Protein AF-A0A094F6Z8-F1 (afdb_monomer)

Secondary structure (DSSP, 8-state):
-HHHHHHHHHHHHHT-HHHHHHTT-SS--TT-TTHHHHHHTTS-TTTHHHHHHIIIII-TT------HHHHHHHHHHHHHHHHHHHHHHHHHHHHHTTPPP-HHHHHHHHHHHHHHHHHHHHTT-S-GGGHHHHHHHHHHHHHHHHHHHHHHTTS--S------S-TTTTT-HHHHHHHHHHHHHHHHHHT--S-GGG-GGGGHHHHHHHHHHHHHHTT-HHHHHHHHHHHHHTTTTS--GGGS-HHHHHHHHHHHHHHHHHTT-HHHHHTTHHHHHTT-

Foldseek 3Di:
DVVLLVLCQVCQVVLAQQSPLVSLALQADPVGRCSLVCLLVVDDLVCLLVVLLCSQDPPPVGPDHADPLLSNLVSQLVSLSSQLSVLSVVQVVCVVVVHQRQLVSNLVSLVSSLVSVLVCLVVVSDWLSNLSNNLSSLVVNLVSLLVNLVSVVVPPPDDDPDDPPDPCCSSRVSLVVSLVSLVSLLCSQLVWDDDQVGGSLLNNLSSLLSNLVSCVVSVNLVVNVVSVVSCVVSVVPHDDLVPHPLVSSLSSLQSQLVSCVVVVVNVSSCVSVVSNVVRD

Nearest PDB structures (foldseek):
  7ue2-assembly1_A  TM=4.264E-01  e=3.080E-01  synthetic construct
  7dxj-assembly1_B  TM=3.854E-01  e=2.158E+00  Homo sapiens
  8w15-assembly1_B  TM=3.528E-01  e=2.457E+00  Homo sapiens
  8bda-assembly1_C  TM=2.367E-01  e=8.330E-01  Chlamydomonas reinhardtii

Mean predicted aligned error: 6.08 Å

Sequence (280 aa):
MEAIFKIFRDAHIGGNGYQLSDTLLPISPSEEPGRLRNFFNSTNAANVKGDIQYNVLYDRQSTLRLSTEEGKAWVDVYTAYWAAAGEIIKAEDAQKTNSPINWVAVYETWKEMTNAIIRGYSTGCFEAWTIPCLYTSGKYLRIFAIKADAAGGNADKAMDFQDDFNPDTGKNEKLEDAARVLNRMFQLCVSDRAPLEESRKWGIYNIVNLLFKTYFKLNSVALSKNIIRALQASRGDIPDVESFPKSHQVTFKYYMGVIQFLEEDYKQAINPIPYVFDHI

Radius of gyration: 20.43 Å; Cα contacts (8 Å, |Δi|>4): 312; chains: 1; bounding box: 59×42×56 Å

pLDDT: mean 89.7, std 13.05, range [34.88, 98.81]

Structure (mmCIF, N/CA/C/O backbone):
data_AF-A0A094F6Z8-F1
#
_entry.id   AF-A0A094F6Z8-F1
#
loop_
_atom_site.group_PDB
_atom_site.id
_atom_site.type_symbol
_atom_site.label_atom_id
_atom_site.label_alt_id
_atom_site.label_comp_id
_atom_site.label_asym_id
_atom_site.label_entity_id
_atom_site.label_seq_id
_atom_site.pdbx_PDB_ins_code
_atom_site.Cartn_x
_atom_site.Cartn_y
_atom_site.Cartn_z
_atom_site.occupancy
_atom_site.B_iso_or_equiv
_atom_site.auth_seq_id
_atom_site.auth_comp_id
_atom_site.auth_asym_id
_atom_site.auth_atom_id
_atom_site.pdbx_PDB_model_num
ATOM 1 N N . MET A 1 1 ? 15.770 -15.035 -0.609 1.00 85.06 1 MET A N 1
ATOM 2 C CA . MET A 1 1 ? 15.773 -13.996 -1.661 1.00 85.06 1 MET A CA 1
ATOM 3 C C . MET A 1 1 ? 15.235 -14.510 -2.994 1.00 85.06 1 MET A C 1
ATOM 5 O O . MET A 1 1 ? 14.281 -13.940 -3.502 1.00 85.06 1 MET A O 1
ATOM 9 N N . GLU A 1 2 ? 15.805 -15.593 -3.529 1.00 84.94 2 GLU A N 1
ATOM 10 C CA . GLU A 1 2 ? 15.571 -16.082 -4.899 1.00 84.94 2 GLU A CA 1
ATOM 11 C C . GLU A 1 2 ? 14.097 -16.310 -5.278 1.00 84.94 2 GLU A C 1
ATOM 13 O O . GLU A 1 2 ? 13.671 -15.833 -6.323 1.00 84.94 2 GLU A O 1
ATOM 18 N N . ALA A 1 3 ? 13.296 -16.960 -4.423 1.00 87.50 3 ALA A N 1
ATOM 19 C CA . ALA A 1 3 ? 11.880 -17.229 -4.711 1.00 87.50 3 ALA A CA 1
ATOM 20 C C . ALA A 1 3 ? 11.069 -15.946 -4.981 1.00 87.50 3 ALA A C 1
ATOM 22 O O . ALA A 1 3 ? 10.338 -15.863 -5.966 1.00 87.50 3 ALA A O 1
ATOM 23 N N . ILE A 1 4 ? 11.263 -14.908 -4.158 1.00 92.94 4 ILE A N 1
ATOM 24 C CA . ILE A 1 4 ? 10.611 -13.603 -4.335 1.00 92.94 4 ILE A CA 1
ATOM 25 C C . ILE A 1 4 ? 11.040 -12.953 -5.651 1.00 92.94 4 ILE A C 1
ATOM 27 O O . ILE A 1 4 ? 10.186 -12.479 -6.395 1.00 92.94 4 ILE A O 1
ATOM 31 N N . PHE A 1 5 ? 12.338 -12.959 -5.965 1.00 93.31 5 PHE A N 1
ATOM 32 C CA . PHE A 1 5 ? 12.825 -12.315 -7.186 1.00 93.31 5 PHE A CA 1
ATOM 33 C C . PHE A 1 5 ? 12.533 -13.115 -8.456 1.00 93.31 5 PHE A C 1
ATOM 35 O O . PHE A 1 5 ? 12.421 -12.525 -9.527 1.00 93.31 5 PHE A O 1
ATOM 42 N N . LYS A 1 6 ? 12.309 -14.427 -8.351 1.00 91.75 6 LYS A N 1
ATOM 43 C CA . LYS A 1 6 ? 11.736 -15.221 -9.439 1.00 91.75 6 LYS A CA 1
ATOM 44 C C . LYS A 1 6 ? 10.320 -14.747 -9.769 1.00 91.75 6 LYS A C 1
ATOM 46 O O . LYS A 1 6 ? 10.067 -14.376 -10.908 1.00 91.75 6 LYS A O 1
ATOM 51 N N . ILE A 1 7 ? 9.446 -14.656 -8.763 1.00 93.25 7 ILE A N 1
ATOM 52 C CA . ILE A 1 7 ? 8.068 -14.166 -8.935 1.00 93.25 7 ILE A CA 1
ATOM 53 C C . ILE A 1 7 ? 8.061 -12.715 -9.437 1.00 93.25 7 ILE A C 1
ATOM 55 O O . ILE A 1 7 ? 7.287 -12.386 -10.328 1.00 93.25 7 ILE A O 1
ATOM 59 N N . PHE A 1 8 ? 8.949 -11.861 -8.916 1.00 95.38 8 PHE A N 1
ATOM 60 C CA . PHE A 1 8 ? 9.131 -10.486 -9.393 1.00 95.38 8 PHE A CA 1
ATOM 61 C C . PHE A 1 8 ? 9.413 -10.439 -10.897 1.00 95.38 8 PHE A C 1
ATOM 63 O O . PHE A 1 8 ? 8.777 -9.667 -11.613 1.00 95.38 8 PHE A O 1
ATOM 70 N N . ARG A 1 9 ? 10.346 -11.267 -11.385 1.00 93.94 9 ARG A N 1
ATOM 71 C CA . ARG A 1 9 ? 10.698 -11.320 -12.808 1.00 93.94 9 ARG A CA 1
ATOM 72 C C . ARG A 1 9 ? 9.543 -11.819 -13.657 1.00 93.94 9 ARG A C 1
ATOM 74 O O . ARG A 1 9 ? 9.215 -11.174 -14.648 1.00 93.94 9 ARG A O 1
ATOM 81 N N . ASP A 1 10 ? 8.923 -12.922 -13.249 1.00 93.44 10 ASP A N 1
ATOM 82 C CA . ASP A 1 10 ? 7.792 -13.512 -13.965 1.00 93.44 10 ASP A CA 1
ATOM 83 C C . ASP A 1 10 ? 6.633 -12.506 -14.062 1.00 93.44 10 ASP A C 1
ATOM 85 O O . ASP A 1 10 ? 6.042 -12.330 -15.128 1.00 93.44 10 ASP A O 1
ATOM 89 N N . ALA A 1 11 ? 6.376 -11.766 -12.979 1.00 95.69 11 ALA A N 1
ATOM 90 C CA . ALA A 1 11 ? 5.363 -10.723 -12.938 1.00 95.69 11 ALA A CA 1
ATOM 91 C C . ALA A 1 11 ? 5.676 -9.544 -13.871 1.00 95.69 11 ALA A C 1
ATOM 93 O O . ALA A 1 11 ? 4.767 -9.065 -14.540 1.00 95.69 11 ALA A O 1
ATOM 94 N N . HIS A 1 12 ? 6.934 -9.095 -13.961 1.00 94.56 12 HIS A N 1
ATOM 95 C CA . HIS A 1 12 ? 7.313 -8.030 -14.898 1.00 94.56 12 HIS A CA 1
ATOM 96 C C . HIS A 1 12 ? 7.237 -8.488 -16.354 1.00 94.56 12 HIS A C 1
ATOM 98 O O . HIS A 1 12 ? 6.729 -7.758 -17.197 1.00 94.56 12 HIS A O 1
ATOM 104 N N . ILE A 1 13 ? 7.699 -9.705 -16.655 1.00 92.69 13 ILE A N 1
ATOM 105 C CA . ILE A 1 13 ? 7.626 -10.264 -18.012 1.00 92.69 13 ILE A CA 1
ATOM 106 C C . ILE A 1 13 ? 6.162 -10.419 -18.450 1.00 92.69 13 ILE A C 1
ATOM 108 O O . ILE A 1 13 ? 5.840 -10.176 -19.610 1.00 92.69 13 ILE A O 1
ATOM 112 N N . GLY A 1 14 ? 5.277 -10.812 -17.530 1.00 93.25 14 GLY A N 1
ATOM 113 C CA . GLY A 1 14 ? 3.851 -10.989 -17.798 1.00 93.25 14 GLY A CA 1
ATOM 114 C C . GLY A 1 14 ? 2.977 -9.744 -17.610 1.00 93.25 14 GLY A C 1
ATOM 115 O O . GLY A 1 14 ? 1.776 -9.839 -17.847 1.00 93.25 14 GLY A O 1
ATOM 116 N N . GLY A 1 15 ? 3.520 -8.614 -17.140 1.00 94.50 15 GLY A N 1
ATOM 117 C CA . GLY A 1 15 ? 2.726 -7.434 -16.760 1.00 94.50 15 GLY A CA 1
ATOM 118 C C . GLY A 1 15 ? 1.688 -7.713 -15.658 1.00 94.50 15 GLY A C 1
ATOM 119 O O . GLY A 1 15 ? 0.621 -7.100 -15.623 1.00 94.50 15 GLY A O 1
ATOM 120 N N . ASN A 1 16 ? 1.954 -8.678 -14.772 1.00 96.19 16 ASN A N 1
ATOM 121 C CA . ASN A 1 16 ? 1.000 -9.146 -13.769 1.00 96.19 16 ASN A CA 1
ATOM 122 C C . ASN A 1 16 ? 1.195 -8.428 -12.428 1.00 96.19 16 ASN A C 1
ATOM 124 O O . ASN A 1 16 ? 1.952 -8.862 -11.556 1.00 96.19 16 ASN A O 1
ATOM 128 N N . GLY A 1 17 ? 0.449 -7.341 -12.232 1.00 95.81 17 GLY A N 1
ATOM 129 C CA . GLY A 1 17 ? 0.525 -6.533 -11.015 1.00 95.81 17 GLY A CA 1
ATOM 130 C C . GLY A 1 17 ? 0.163 -7.277 -9.736 1.00 95.81 17 GLY A C 1
ATOM 131 O O . GLY A 1 17 ? 0.749 -7.016 -8.689 1.00 95.81 17 GLY A O 1
ATOM 132 N N . TYR A 1 18 ? -0.791 -8.208 -9.801 1.00 95.31 18 TYR A N 1
ATOM 133 C CA . TYR A 1 18 ? -1.212 -8.975 -8.629 1.00 95.31 18 TYR A CA 1
ATOM 134 C C . TYR A 1 18 ? -0.095 -9.902 -8.162 1.00 95.31 18 TYR A C 1
ATOM 136 O O . TYR A 1 18 ? 0.292 -9.836 -6.996 1.00 95.31 18 TYR A O 1
ATOM 144 N N . GLN A 1 19 ? 0.498 -10.652 -9.093 1.00 96.12 19 GLN A N 1
ATOM 145 C CA . GLN A 1 19 ? 1.646 -11.512 -8.818 1.00 96.12 19 GLN A CA 1
ATOM 146 C C . GLN A 1 19 ? 2.844 -10.705 -8.296 1.00 96.12 19 GLN A C 1
ATOM 148 O O . GLN A 1 19 ? 3.529 -11.134 -7.367 1.00 96.12 19 GLN A O 1
ATOM 153 N N . LEU A 1 20 ? 3.072 -9.502 -8.834 1.00 97.56 20 LEU A N 1
ATOM 154 C CA . LEU A 1 20 ? 4.088 -8.603 -8.297 1.00 97.56 20 LEU A CA 1
ATOM 155 C C . LEU A 1 20 ? 3.759 -8.184 -6.860 1.00 97.56 20 LEU A C 1
ATOM 157 O O . LEU A 1 20 ? 4.623 -8.225 -5.988 1.00 97.56 20 LEU A O 1
ATOM 161 N N . SER A 1 21 ? 2.510 -7.819 -6.580 1.00 96.94 21 SER A N 1
ATOM 162 C CA . SER A 1 21 ? 2.084 -7.410 -5.240 1.00 96.94 21 SER A CA 1
ATOM 163 C C . SER A 1 21 ? 2.172 -8.537 -4.210 1.00 96.94 21 SER A C 1
ATOM 165 O O . SER A 1 21 ? 2.454 -8.264 -3.041 1.00 96.94 21 SER A O 1
ATOM 167 N N . ASP A 1 22 ? 2.031 -9.795 -4.639 1.00 94.94 22 ASP A N 1
ATOM 168 C CA . ASP A 1 22 ? 2.175 -10.958 -3.767 1.00 94.94 22 ASP A CA 1
ATOM 169 C C . ASP A 1 22 ? 3.578 -11.029 -3.165 1.00 94.94 22 ASP A C 1
ATOM 171 O O . ASP A 1 22 ? 3.736 -11.362 -1.987 1.00 94.94 22 ASP A O 1
ATOM 175 N N . THR A 1 23 ? 4.604 -10.632 -3.924 1.00 96.25 23 THR A N 1
ATOM 176 C CA . THR A 1 23 ? 5.997 -10.580 -3.446 1.00 96.25 23 THR A CA 1
ATOM 177 C C . THR A 1 23 ? 6.216 -9.626 -2.269 1.00 96.25 23 THR A C 1
ATOM 179 O O . THR A 1 23 ? 7.197 -9.775 -1.546 1.00 96.25 23 THR A O 1
ATOM 182 N N . LEU A 1 24 ? 5.297 -8.678 -2.059 1.00 96.94 24 LEU A N 1
ATOM 183 C CA . LEU A 1 24 ? 5.343 -7.679 -0.995 1.00 96.94 24 LEU A CA 1
ATOM 184 C C . LEU A 1 24 ? 4.396 -8.009 0.165 1.00 96.94 24 LEU A C 1
ATOM 186 O O . LEU A 1 24 ? 4.283 -7.209 1.088 1.00 96.94 24 LEU A O 1
ATOM 190 N N . LEU A 1 25 ? 3.692 -9.148 0.160 1.00 96.06 25 LEU A N 1
ATOM 191 C CA . LEU A 1 25 ? 2.777 -9.479 1.258 1.00 96.06 25 LEU A CA 1
ATOM 192 C C . LEU A 1 25 ? 3.540 -9.622 2.590 1.00 96.06 25 LEU A C 1
ATOM 194 O O . LEU A 1 25 ? 4.555 -10.318 2.641 1.00 96.06 25 LEU A O 1
ATOM 198 N N . PRO A 1 26 ? 3.039 -9.045 3.696 1.00 95.06 26 PRO A N 1
ATOM 199 C CA . PRO A 1 26 ? 3.656 -9.186 5.015 1.00 95.06 26 PRO A CA 1
ATOM 200 C C . PRO A 1 26 ? 3.342 -10.528 5.682 1.00 95.06 26 PRO A C 1
ATOM 202 O O . PRO A 1 26 ? 3.654 -10.721 6.848 1.00 95.06 26 PRO A O 1
ATOM 205 N N . ILE A 1 27 ? 2.660 -11.430 4.979 1.00 91.62 27 ILE A N 1
ATOM 206 C CA . ILE A 1 27 ? 2.254 -12.743 5.470 1.00 91.62 27 ILE A CA 1
ATOM 207 C C . ILE A 1 27 ? 2.800 -13.768 4.478 1.00 91.62 27 ILE A C 1
ATOM 209 O O . ILE A 1 27 ? 2.725 -13.564 3.262 1.00 91.62 27 ILE A O 1
ATOM 213 N N . SER A 1 28 ? 3.373 -14.854 4.988 1.00 87.06 28 SER A N 1
ATOM 214 C CA . SER A 1 28 ? 3.787 -15.987 4.161 1.00 87.06 28 SER A CA 1
ATOM 215 C C . SER A 1 28 ? 2.558 -16.735 3.615 1.00 87.06 28 SER A C 1
ATOM 217 O O . SER A 1 28 ? 1.664 -17.063 4.400 1.00 87.06 28 SER A O 1
ATOM 219 N N . PRO A 1 29 ? 2.491 -17.032 2.303 1.00 84.19 29 PRO A N 1
ATOM 220 C CA . PRO A 1 29 ? 1.466 -17.908 1.740 1.00 84.19 29 PRO A CA 1
ATOM 221 C C . PRO A 1 29 ? 1.480 -19.290 2.402 1.00 84.19 29 PRO A C 1
ATOM 223 O O . PRO A 1 29 ? 2.530 -19.761 2.836 1.00 84.19 29 PRO A O 1
ATOM 226 N N . SER A 1 30 ? 0.334 -19.975 2.424 1.00 82.88 30 SER A N 1
ATOM 227 C CA . SER A 1 30 ? 0.240 -21.340 2.967 1.00 82.88 30 SER A CA 1
ATOM 228 C C . SER A 1 30 ? 1.134 -22.340 2.226 1.00 82.88 30 SER A C 1
ATOM 230 O O . SER A 1 30 ? 1.625 -23.282 2.838 1.00 82.88 30 SER A O 1
ATOM 232 N N . GLU A 1 31 ? 1.372 -22.109 0.934 1.00 85.31 31 GLU A N 1
ATOM 233 C CA . GLU A 1 31 ? 2.264 -22.913 0.088 1.00 85.31 31 GLU A CA 1
ATOM 234 C C . GLU A 1 31 ? 3.750 -22.689 0.415 1.00 85.31 31 GLU A C 1
ATOM 236 O O . GLU A 1 31 ? 4.561 -23.600 0.269 1.00 85.31 31 GLU A O 1
ATOM 241 N N . GLU A 1 32 ? 4.109 -21.506 0.930 1.00 86.00 32 GLU A N 1
ATOM 242 C CA . GLU A 1 32 ? 5.480 -21.155 1.316 1.00 86.00 32 GLU A CA 1
ATOM 243 C C . GLU A 1 32 ? 5.538 -20.506 2.716 1.00 86.00 32 GLU A C 1
ATOM 245 O O . GLU A 1 32 ? 5.855 -19.317 2.849 1.00 86.00 32 GLU A O 1
ATOM 250 N N . PRO A 1 33 ? 5.303 -21.265 3.806 1.00 87.38 33 PRO A N 1
ATOM 251 C CA . PRO A 1 33 ? 5.203 -20.708 5.161 1.00 87.38 33 PRO A CA 1
ATOM 252 C C . PRO A 1 33 ? 6.472 -19.973 5.625 1.00 87.38 33 PRO A C 1
ATOM 254 O O . PRO A 1 33 ? 6.415 -19.026 6.410 1.00 87.38 33 PRO A O 1
ATOM 257 N N . GLY A 1 34 ? 7.637 -20.391 5.121 1.00 89.69 34 GLY A N 1
ATOM 258 C CA . GLY A 1 34 ? 8.937 -19.807 5.449 1.00 89.69 34 GLY A CA 1
ATOM 259 C C . GLY A 1 34 ? 9.327 -18.586 4.614 1.00 89.69 34 GLY A C 1
ATOM 260 O O . GLY A 1 34 ? 10.398 -18.035 4.852 1.00 89.69 34 GLY A O 1
ATOM 261 N N . ARG A 1 35 ? 8.513 -18.152 3.641 1.00 92.69 35 ARG A N 1
ATOM 262 C CA . ARG A 1 35 ? 8.913 -17.159 2.630 1.00 92.69 35 ARG A CA 1
ATOM 263 C C . ARG A 1 35 ? 9.470 -15.866 3.227 1.00 92.69 35 ARG A C 1
ATOM 265 O O . ARG A 1 35 ? 10.564 -15.450 2.850 1.00 92.69 35 ARG A O 1
ATOM 272 N N . LEU A 1 36 ? 8.756 -15.258 4.179 1.00 93.50 36 LEU A N 1
ATOM 273 C CA . LEU A 1 36 ? 9.169 -13.989 4.789 1.00 93.50 36 LEU A CA 1
ATOM 274 C C . LEU A 1 36 ? 10.474 -14.139 5.590 1.00 93.50 36 LEU A C 1
ATOM 276 O O . LEU A 1 36 ? 11.404 -13.349 5.428 1.00 93.50 36 LEU A O 1
ATOM 280 N N . ARG A 1 37 ? 10.583 -15.206 6.394 1.00 94.94 37 ARG A N 1
ATOM 281 C CA . ARG A 1 37 ? 11.778 -15.521 7.197 1.00 94.94 37 ARG A CA 1
ATOM 282 C C . ARG A 1 37 ? 12.988 -15.829 6.313 1.00 94.94 37 ARG A C 1
ATOM 284 O O . ARG A 1 37 ? 14.073 -15.317 6.566 1.00 94.94 37 ARG A O 1
ATOM 291 N N . ASN A 1 38 ? 12.794 -16.599 5.243 1.00 94.88 38 ASN A N 1
ATOM 292 C CA . ASN A 1 38 ? 13.828 -16.926 4.260 1.00 94.88 38 ASN A CA 1
ATOM 293 C C . ASN A 1 38 ? 14.280 -15.690 3.473 1.00 94.88 38 ASN A C 1
ATOM 295 O O . ASN A 1 38 ? 15.448 -15.582 3.105 1.00 94.88 38 ASN A O 1
ATOM 299 N N . PHE A 1 39 ? 13.372 -14.751 3.197 1.00 95.75 39 PHE A N 1
ATOM 300 C CA . PHE A 1 39 ? 13.726 -13.470 2.596 1.00 95.75 39 PHE A CA 1
ATOM 301 C C . PHE A 1 39 ? 14.580 -12.629 3.544 1.00 95.75 39 PHE A C 1
ATOM 303 O O . PHE A 1 39 ? 15.680 -12.225 3.169 1.00 95.75 39 PHE A O 1
ATOM 310 N N . PHE A 1 40 ? 14.134 -12.440 4.784 1.00 96.81 40 PHE A N 1
ATOM 311 C CA . PHE A 1 40 ? 14.883 -11.667 5.769 1.00 96.81 40 PHE A CA 1
ATOM 312 C C . PHE A 1 40 ? 16.279 -12.258 6.031 1.00 96.81 40 PHE A C 1
ATOM 314 O O . PHE A 1 40 ? 17.275 -11.548 5.922 1.00 96.81 40 PHE A O 1
ATOM 321 N N . ASN A 1 41 ? 16.367 -13.573 6.250 1.00 96.38 41 ASN A N 1
ATOM 322 C CA . ASN A 1 41 ? 17.622 -14.271 6.558 1.00 96.38 41 ASN A CA 1
ATOM 323 C C . ASN A 1 41 ? 18.582 -14.414 5.366 1.00 96.38 41 ASN A C 1
ATOM 325 O O . ASN A 1 41 ? 19.715 -14.849 5.548 1.00 96.38 41 ASN A O 1
ATOM 329 N N . SER A 1 42 ? 18.144 -14.102 4.144 1.00 94.94 42 SER A N 1
ATOM 330 C CA . SER A 1 42 ? 18.996 -14.256 2.957 1.00 94.94 42 SER A CA 1
ATOM 331 C C . SER A 1 42 ? 20.034 -13.149 2.768 1.00 94.94 42 SER A C 1
ATOM 333 O O . SER A 1 42 ? 20.878 -13.268 1.888 1.00 94.94 42 SER A O 1
ATOM 335 N N . THR A 1 43 ? 19.985 -12.092 3.580 1.00 96.62 43 THR A N 1
ATOM 336 C CA . THR A 1 43 ? 20.962 -10.997 3.589 1.00 96.62 43 THR A CA 1
ATOM 337 C C . THR A 1 43 ? 21.040 -10.376 4.993 1.00 96.62 43 THR A C 1
ATOM 339 O O . THR A 1 43 ? 20.488 -10.909 5.955 1.00 96.62 43 THR A O 1
ATOM 342 N N . ASN A 1 44 ? 21.744 -9.256 5.133 1.00 96.56 44 ASN A N 1
ATOM 343 C CA . ASN A 1 44 ? 21.899 -8.499 6.368 1.00 96.56 44 ASN A CA 1
ATOM 344 C C . ASN A 1 44 ? 21.859 -6.985 6.093 1.00 96.56 44 ASN A C 1
ATOM 346 O O . ASN A 1 44 ? 21.951 -6.545 4.949 1.00 96.56 44 ASN A O 1
ATOM 350 N N . ALA A 1 45 ? 21.782 -6.179 7.154 1.00 95.31 45 ALA A N 1
ATOM 351 C CA . ALA A 1 45 ? 21.633 -4.726 7.045 1.00 95.31 45 ALA A CA 1
ATOM 352 C C . ALA A 1 45 ? 22.770 -4.019 6.279 1.00 95.31 45 ALA A C 1
ATOM 354 O O . ALA A 1 45 ? 22.532 -2.962 5.702 1.00 95.31 45 ALA A O 1
ATOM 355 N N . ALA A 1 46 ? 23.985 -4.581 6.251 1.00 96.12 46 ALA A N 1
ATOM 356 C CA . ALA A 1 46 ? 25.112 -3.990 5.527 1.00 96.12 46 ALA A CA 1
ATOM 357 C C . ALA A 1 46 ? 25.048 -4.268 4.015 1.00 96.12 46 ALA A C 1
ATOM 359 O O . ALA A 1 46 ? 25.435 -3.417 3.217 1.00 96.12 46 ALA A O 1
ATOM 360 N N . ASN A 1 47 ? 24.530 -5.436 3.622 1.00 96.69 47 ASN A N 1
ATOM 361 C CA . ASN A 1 47 ? 24.574 -5.909 2.235 1.00 96.69 47 ASN A CA 1
ATOM 362 C C . ASN A 1 47 ? 23.228 -5.825 1.502 1.00 96.69 47 ASN A C 1
ATOM 364 O O . ASN A 1 47 ? 23.213 -5.857 0.273 1.00 96.69 47 ASN A O 1
ATOM 368 N N . VAL A 1 48 ? 22.113 -5.662 2.226 1.00 97.25 48 VAL A N 1
ATOM 369 C CA . VAL A 1 48 ? 20.738 -5.752 1.699 1.00 97.25 48 VAL A CA 1
ATOM 370 C C . VAL A 1 48 ? 20.528 -4.972 0.403 1.00 97.25 48 VAL A C 1
ATOM 372 O O . VAL A 1 48 ? 19.984 -5.511 -0.557 1.00 97.25 48 VAL A O 1
ATOM 375 N N . LYS A 1 49 ? 21.011 -3.728 0.331 1.00 96.06 49 LYS A N 1
ATOM 376 C CA . LYS A 1 49 ? 20.849 -2.890 -0.861 1.00 96.06 49 LYS A CA 1
ATOM 377 C C . LYS A 1 49 ? 21.597 -3.459 -2.070 1.00 96.06 49 LYS A C 1
ATOM 379 O O . LYS A 1 49 ? 21.044 -3.481 -3.165 1.00 96.06 49 LYS A O 1
ATOM 384 N N . GLY A 1 50 ? 22.833 -3.920 -1.873 1.00 95.88 50 GLY A N 1
ATOM 385 C CA . GLY A 1 50 ? 23.660 -4.500 -2.934 1.00 95.88 50 GLY A CA 1
ATOM 386 C C . GLY A 1 50 ? 23.114 -5.839 -3.423 1.00 95.88 50 GLY A C 1
ATOM 387 O O . GLY A 1 50 ? 23.004 -6.052 -4.630 1.00 95.88 50 GLY A O 1
ATOM 388 N N . ASP A 1 51 ? 22.689 -6.699 -2.497 1.00 95.06 51 ASP A N 1
ATOM 389 C CA . ASP A 1 51 ? 22.122 -8.011 -2.819 1.00 95.06 51 ASP A CA 1
ATOM 390 C C . ASP A 1 51 ? 20.804 -7.869 -3.593 1.00 95.06 51 ASP A C 1
ATOM 392 O O . ASP A 1 51 ? 20.593 -8.530 -4.612 1.00 95.06 51 ASP A O 1
ATOM 396 N N . ILE A 1 52 ? 19.930 -6.951 -3.173 1.00 95.88 52 ILE A N 1
ATOM 397 C CA . ILE A 1 52 ? 18.690 -6.638 -3.893 1.00 95.88 52 ILE A CA 1
ATOM 398 C C . ILE A 1 52 ? 19.000 -6.030 -5.263 1.00 95.88 52 ILE A C 1
ATOM 400 O O . ILE A 1 52 ? 18.412 -6.446 -6.259 1.00 95.88 52 ILE A O 1
ATOM 404 N N . GLN A 1 53 ? 19.949 -5.092 -5.347 1.00 94.69 53 GLN A N 1
ATOM 405 C CA . GLN A 1 53 ? 20.364 -4.503 -6.622 1.00 94.69 53 GLN A CA 1
ATOM 406 C C . GLN A 1 53 ? 20.854 -5.564 -7.605 1.00 94.69 53 GLN A C 1
ATOM 408 O O . GLN A 1 53 ? 20.492 -5.518 -8.779 1.00 94.69 53 GLN A O 1
ATOM 413 N N . TYR A 1 54 ? 21.619 -6.547 -7.132 1.00 91.75 54 TYR A N 1
ATOM 414 C CA . TYR A 1 54 ? 22.040 -7.671 -7.955 1.00 91.75 54 TYR A CA 1
ATOM 415 C C . TYR A 1 54 ? 20.845 -8.462 -8.503 1.00 91.75 54 TYR A C 1
ATOM 417 O O . TYR A 1 54 ? 20.770 -8.689 -9.709 1.00 91.75 54 TYR A O 1
ATOM 425 N N . ASN A 1 55 ? 19.880 -8.810 -7.647 1.00 90.62 55 ASN A N 1
ATOM 426 C CA . ASN A 1 55 ? 18.707 -9.597 -8.040 1.00 90.62 55 ASN A CA 1
ATOM 427 C C . ASN A 1 55 ? 17.735 -8.843 -8.969 1.00 90.62 55 ASN A C 1
ATOM 429 O O . ASN A 1 55 ? 17.066 -9.475 -9.786 1.00 90.62 55 ASN A O 1
ATOM 433 N N . VAL A 1 56 ? 17.652 -7.513 -8.858 1.00 90.12 56 VAL A N 1
ATOM 434 C CA . VAL A 1 56 ? 16.762 -6.677 -9.685 1.00 90.12 56 VAL A CA 1
ATOM 435 C C . VAL A 1 56 ? 17.402 -6.312 -11.028 1.00 90.12 56 VAL A C 1
ATOM 437 O O . VAL A 1 56 ? 16.734 -6.379 -12.056 1.00 90.12 56 VAL A O 1
ATOM 440 N N . LEU A 1 57 ? 18.680 -5.911 -11.037 1.00 86.44 57 LEU A N 1
ATOM 441 C CA . LEU A 1 57 ? 19.323 -5.296 -12.208 1.00 86.44 57 LEU A CA 1
ATOM 442 C C . LEU A 1 57 ? 20.332 -6.189 -12.933 1.00 86.44 57 LEU A C 1
ATOM 444 O O . LEU A 1 57 ? 20.556 -5.999 -14.128 1.00 86.44 57 LEU A O 1
ATOM 448 N N . TYR A 1 58 ? 20.985 -7.114 -12.228 1.00 80.44 58 TYR A N 1
ATOM 449 C CA . TYR A 1 58 ? 22.176 -7.805 -12.739 1.00 80.44 58 TYR A CA 1
ATOM 450 C C . TYR A 1 58 ? 22.042 -9.324 -12.803 1.00 80.44 58 TYR A C 1
ATOM 452 O O . TYR A 1 58 ? 23.022 -10.005 -13.121 1.00 80.44 58 TYR A O 1
ATOM 460 N N . ASP A 1 59 ? 20.851 -9.860 -12.539 1.00 74.38 59 ASP A N 1
ATOM 461 C CA . ASP A 1 59 ? 20.599 -11.287 -12.660 1.00 74.38 59 ASP A CA 1
ATOM 462 C C . ASP A 1 59 ? 20.771 -11.731 -14.121 1.00 74.38 59 ASP A C 1
ATOM 464 O O . ASP A 1 59 ? 19.928 -11.492 -14.989 1.00 74.38 59 ASP A O 1
ATOM 468 N N . ARG A 1 60 ? 21.902 -12.391 -14.394 1.00 67.25 60 ARG A N 1
ATOM 469 C CA . ARG A 1 60 ? 22.293 -12.851 -15.734 1.00 67.25 60 ARG A CA 1
ATOM 470 C C . ARG A 1 60 ? 21.367 -13.933 -16.283 1.00 67.25 60 ARG A C 1
ATOM 472 O O . ARG A 1 60 ? 21.397 -14.178 -17.485 1.00 67.25 60 ARG A O 1
ATOM 479 N N . GLN A 1 61 ? 20.577 -14.579 -15.427 1.00 69.94 61 GLN A N 1
ATOM 480 C CA . GLN A 1 61 ? 19.599 -15.588 -15.833 1.00 69.94 61 GLN A CA 1
ATOM 481 C C . GLN A 1 61 ? 18.278 -14.955 -16.290 1.00 69.94 61 GLN A C 1
ATOM 483 O O . GLN A 1 61 ? 17.439 -15.632 -16.879 1.00 69.94 61 GLN A O 1
ATOM 488 N N . SER A 1 62 ? 18.095 -13.654 -16.048 1.00 74.88 62 SER A N 1
ATOM 489 C CA . SER A 1 62 ? 16.871 -12.931 -16.365 1.00 74.88 62 SER A CA 1
ATOM 490 C C . SER A 1 62 ? 16.887 -12.332 -17.774 1.00 74.88 62 SER A C 1
ATOM 492 O O . SER A 1 62 ? 17.822 -11.625 -18.172 1.00 74.88 62 SER A O 1
ATOM 494 N N . THR A 1 63 ? 15.795 -12.542 -18.511 1.00 81.06 63 THR A N 1
ATOM 495 C CA . THR A 1 63 ? 15.488 -11.818 -19.754 1.00 81.06 63 THR A CA 1
ATOM 496 C C . THR A 1 63 ? 14.887 -10.434 -19.494 1.00 81.06 63 THR A C 1
ATOM 498 O O . THR A 1 63 ? 14.839 -9.620 -20.414 1.00 81.06 63 THR A O 1
ATOM 501 N N . LEU A 1 64 ? 14.480 -10.137 -18.253 1.00 85.69 64 LEU A N 1
ATOM 502 C CA . LEU A 1 64 ? 13.921 -8.843 -17.869 1.00 85.69 64 LEU A CA 1
ATOM 503 C C . LEU A 1 64 ? 14.956 -7.725 -18.044 1.00 85.69 64 LEU A C 1
ATOM 505 O O . LEU A 1 64 ? 16.123 -7.861 -17.656 1.00 85.69 64 LEU A O 1
ATOM 509 N N . ARG A 1 65 ? 14.519 -6.600 -18.610 1.00 85.06 65 ARG A N 1
ATOM 510 C CA . ARG A 1 65 ? 15.318 -5.383 -18.771 1.00 85.06 65 ARG A CA 1
ATOM 511 C C . ARG A 1 65 ? 14.512 -4.198 -18.262 1.00 85.06 65 ARG A C 1
ATOM 513 O O . ARG A 1 65 ? 13.629 -3.716 -18.955 1.00 85.06 65 ARG A O 1
ATOM 520 N N . LEU A 1 66 ? 14.831 -3.764 -17.048 1.00 89.62 66 LEU A N 1
ATOM 521 C CA . LEU A 1 66 ? 14.276 -2.548 -16.461 1.00 89.62 66 LEU A CA 1
ATOM 522 C C . LEU A 1 66 ? 15.145 -1.353 -16.839 1.00 89.62 66 LEU A C 1
ATOM 524 O O . LEU A 1 66 ? 16.358 -1.492 -17.042 1.00 89.62 66 LEU A O 1
ATOM 528 N N . SER A 1 67 ? 14.544 -0.167 -16.871 1.00 92.12 67 SER A N 1
ATOM 529 C CA . SER A 1 67 ? 15.344 1.055 -16.901 1.00 92.12 67 SER A CA 1
ATOM 530 C C . SER A 1 67 ? 16.180 1.166 -15.618 1.00 92.12 67 SER A C 1
ATOM 532 O O . SER A 1 67 ? 15.826 0.636 -14.560 1.00 92.12 67 SER A O 1
ATOM 534 N N . THR A 1 68 ? 17.306 1.879 -15.681 1.00 91.00 68 THR A N 1
ATOM 535 C CA . THR A 1 68 ? 18.147 2.106 -14.492 1.00 91.00 68 THR A CA 1
ATOM 536 C C . THR A 1 68 ? 17.366 2.795 -13.367 1.00 91.00 68 THR A C 1
ATOM 538 O O . THR A 1 68 ? 17.619 2.538 -12.191 1.00 91.00 68 THR A O 1
ATOM 541 N N . GLU A 1 69 ? 16.434 3.681 -13.714 1.00 94.69 69 GLU A N 1
ATOM 542 C CA . GLU A 1 69 ? 15.635 4.457 -12.762 1.00 94.69 69 GLU A CA 1
ATOM 543 C C . GLU A 1 69 ? 14.551 3.604 -12.104 1.00 94.69 69 GLU A C 1
ATOM 545 O O . GLU A 1 69 ? 14.423 3.615 -10.879 1.00 94.69 69 GLU A O 1
ATOM 550 N N . GLU A 1 70 ? 13.840 2.799 -12.893 1.00 95.62 70 GLU A N 1
ATOM 551 C CA . GLU A 1 70 ? 12.859 1.835 -12.396 1.00 95.62 70 GLU A CA 1
ATOM 552 C C . GLU A 1 70 ? 13.513 0.783 -11.500 1.00 95.62 70 GLU A C 1
ATOM 554 O O . GLU A 1 70 ? 13.050 0.529 -10.387 1.00 95.62 70 GLU A O 1
ATOM 559 N N . GLY A 1 71 ? 14.640 0.214 -11.933 1.00 95.69 71 GLY A N 1
ATOM 560 C CA . GLY A 1 71 ? 15.360 -0.764 -11.130 1.00 95.69 71 GLY A CA 1
ATOM 561 C C . GLY A 1 71 ? 15.827 -0.189 -9.794 1.00 95.69 71 GLY A C 1
ATOM 562 O O . GLY A 1 71 ? 15.658 -0.835 -8.764 1.00 95.69 71 GLY A O 1
ATOM 563 N N . LYS A 1 72 ? 16.345 1.049 -9.765 1.00 96.31 72 LYS A N 1
ATOM 564 C CA . LYS A 1 72 ? 16.689 1.734 -8.504 1.00 96.31 72 LYS A CA 1
ATOM 565 C C . LYS A 1 72 ? 15.464 1.947 -7.610 1.00 96.31 72 LYS A C 1
ATOM 567 O O . LYS A 1 72 ? 15.563 1.713 -6.407 1.00 96.31 72 LYS A O 1
ATOM 572 N N . ALA A 1 73 ? 14.323 2.330 -8.182 1.00 98.12 73 ALA A N 1
ATOM 573 C CA . ALA A 1 73 ? 13.082 2.490 -7.428 1.00 98.12 73 ALA A CA 1
ATOM 574 C C . ALA A 1 73 ? 12.635 1.163 -6.786 1.00 98.12 73 ALA A C 1
ATOM 576 O O . ALA A 1 73 ? 12.307 1.136 -5.599 1.00 98.12 73 ALA A O 1
ATOM 577 N N . TRP A 1 74 ? 12.706 0.044 -7.515 1.00 98.06 74 TRP A N 1
ATOM 578 C CA . TRP A 1 74 ? 12.425 -1.281 -6.953 1.00 98.06 74 TRP A CA 1
ATOM 579 C C . TRP A 1 74 ? 13.433 -1.705 -5.884 1.00 98.06 74 TRP A C 1
ATOM 581 O O . TRP A 1 74 ? 13.036 -2.273 -4.867 1.00 98.06 74 TRP A O 1
ATOM 591 N N . VAL A 1 75 ? 14.719 -1.392 -6.059 1.00 97.88 75 VAL A N 1
ATOM 592 C CA . VAL A 1 75 ? 15.742 -1.650 -5.033 1.00 97.88 75 VAL A CA 1
ATOM 593 C C . VAL A 1 75 ? 15.404 -0.933 -3.729 1.00 97.88 75 VAL A C 1
ATOM 595 O O . VAL A 1 75 ? 15.481 -1.546 -2.663 1.00 97.88 75 VAL A O 1
ATOM 598 N N . ASP A 1 76 ? 14.982 0.329 -3.796 1.00 98.31 76 ASP A N 1
ATOM 599 C CA . ASP A 1 76 ? 14.580 1.089 -2.611 1.00 98.31 76 ASP A CA 1
ATOM 600 C C . ASP A 1 76 ? 13.325 0.488 -1.950 1.00 98.31 76 ASP A C 1
ATOM 602 O O . ASP A 1 76 ? 13.288 0.343 -0.725 1.00 98.31 76 ASP A O 1
ATOM 606 N N . VAL A 1 77 ? 12.330 0.063 -2.743 1.00 98.69 77 VAL A N 1
ATOM 607 C CA . VAL A 1 77 ? 11.120 -0.618 -2.243 1.00 98.69 77 VAL A CA 1
ATOM 608 C C . VAL A 1 77 ? 11.471 -1.912 -1.513 1.00 98.69 77 VAL A C 1
ATOM 610 O O . VAL A 1 77 ? 11.064 -2.091 -0.365 1.00 98.69 77 VAL A O 1
ATOM 613 N N . TYR A 1 78 ? 12.249 -2.805 -2.130 1.00 98.44 78 TYR A N 1
ATOM 614 C CA . TYR A 1 78 ? 12.591 -4.089 -1.512 1.00 98.44 78 TYR A CA 1
ATOM 615 C C . TYR A 1 78 ? 13.549 -3.943 -0.330 1.00 98.44 78 TYR A C 1
ATOM 617 O O . TYR A 1 78 ? 13.482 -4.743 0.602 1.00 98.44 78 TYR A O 1
ATOM 625 N N . THR A 1 79 ? 14.407 -2.919 -0.323 1.00 98.50 79 THR A N 1
ATOM 626 C CA . THR A 1 79 ? 15.270 -2.620 0.830 1.00 98.50 79 THR A CA 1
ATOM 627 C C . THR A 1 79 ? 14.423 -2.205 2.033 1.00 98.50 79 THR A C 1
ATOM 629 O O . THR A 1 79 ? 14.609 -2.723 3.135 1.00 98.50 79 THR A O 1
ATOM 632 N N . ALA A 1 80 ? 13.438 -1.325 1.824 1.00 98.62 80 ALA A N 1
ATOM 633 C CA . ALA A 1 80 ? 12.494 -0.943 2.871 1.00 98.62 80 ALA A CA 1
ATOM 634 C C . ALA A 1 80 ? 11.590 -2.118 3.291 1.00 98.62 80 ALA A C 1
ATOM 636 O O . ALA A 1 80 ? 11.337 -2.314 4.479 1.00 98.62 80 ALA A O 1
ATOM 637 N N . TYR A 1 81 ? 11.154 -2.947 2.337 1.00 98.56 81 TYR A N 1
ATOM 638 C CA . TYR A 1 81 ? 10.390 -4.164 2.617 1.00 98.56 81 TYR A CA 1
ATOM 639 C C . TYR A 1 81 ? 11.187 -5.173 3.453 1.00 98.56 81 TYR A C 1
ATOM 641 O O . TYR A 1 81 ? 10.623 -5.771 4.361 1.00 98.56 81 TYR A O 1
ATOM 649 N N . TRP A 1 82 ? 12.492 -5.337 3.215 1.00 98.44 82 TRP A N 1
ATOM 650 C CA . TRP A 1 82 ? 13.351 -6.198 4.036 1.00 98.44 82 TRP A CA 1
ATOM 651 C C . TRP A 1 82 ? 13.407 -5.730 5.496 1.00 98.44 82 TRP A C 1
ATOM 653 O O . TRP A 1 82 ? 13.278 -6.548 6.407 1.00 98.44 82 TRP A O 1
ATOM 663 N N . ALA A 1 83 ? 13.518 -4.417 5.729 1.00 98.31 83 ALA A N 1
ATOM 664 C CA . ALA A 1 83 ? 13.462 -3.858 7.079 1.00 98.31 83 ALA A CA 1
ATOM 665 C C . ALA A 1 83 ? 12.096 -4.111 7.743 1.00 98.31 83 ALA A C 1
ATOM 667 O O . ALA A 1 83 ? 12.039 -4.567 8.885 1.00 98.31 83 ALA A O 1
ATOM 668 N N . ALA A 1 84 ? 11.001 -3.895 7.005 1.00 98.44 84 ALA A N 1
ATOM 669 C CA . ALA A 1 84 ? 9.651 -4.169 7.493 1.00 98.44 84 ALA A CA 1
ATOM 670 C C . ALA A 1 84 ? 9.425 -5.661 7.790 1.00 98.44 84 ALA A C 1
ATOM 672 O O . ALA A 1 84 ? 8.848 -6.003 8.820 1.00 98.44 84 ALA A O 1
ATOM 673 N N . ALA A 1 85 ? 9.930 -6.557 6.936 1.00 97.94 85 ALA A N 1
ATOM 674 C CA . ALA A 1 85 ? 9.890 -8.000 7.149 1.00 97.94 85 ALA A CA 1
ATOM 675 C C . ALA A 1 85 ? 10.576 -8.387 8.466 1.00 97.94 85 ALA A C 1
ATOM 677 O O . ALA A 1 85 ? 10.037 -9.203 9.210 1.00 97.94 85 ALA A O 1
ATOM 678 N N . GLY A 1 86 ? 11.713 -7.765 8.794 1.00 97.81 86 GLY A N 1
ATOM 679 C CA . GLY A 1 86 ? 12.401 -7.969 10.069 1.00 97.81 86 GLY A CA 1
ATOM 680 C C . GLY A 1 86 ? 11.535 -7.632 11.286 1.00 97.81 86 GLY A C 1
ATOM 681 O O . GLY A 1 86 ? 11.452 -8.433 12.216 1.00 97.81 86 GLY A O 1
ATOM 682 N N . GLU A 1 87 ? 10.848 -6.486 11.281 1.00 98.19 87 GLU A N 1
ATOM 683 C CA . GLU A 1 87 ? 9.946 -6.100 12.379 1.00 98.19 87 GLU A CA 1
ATOM 684 C C . GLU A 1 87 ? 8.687 -6.977 12.447 1.00 98.19 87 GLU A C 1
ATOM 686 O O . GLU A 1 87 ? 8.250 -7.350 13.536 1.00 98.19 87 GLU A O 1
ATOM 691 N N . ILE A 1 88 ? 8.133 -7.382 11.300 1.00 97.69 88 ILE A N 1
ATOM 692 C CA . ILE A 1 88 ? 6.998 -8.318 11.245 1.00 97.69 88 ILE A CA 1
ATOM 693 C C . ILE A 1 88 ? 7.387 -9.671 11.845 1.00 97.69 88 ILE A C 1
ATOM 695 O O . ILE A 1 88 ? 6.659 -10.212 12.672 1.00 97.69 88 ILE A O 1
ATOM 699 N N . ILE A 1 89 ? 8.557 -10.195 11.486 1.00 96.81 89 ILE A N 1
ATOM 700 C CA . ILE A 1 89 ? 9.074 -11.457 12.018 1.00 96.81 89 ILE A CA 1
ATOM 701 C C . ILE A 1 89 ? 9.257 -11.381 13.540 1.00 96.81 89 ILE A C 1
ATOM 703 O O . ILE A 1 89 ? 8.877 -12.311 14.253 1.00 96.81 89 ILE A O 1
ATOM 707 N N . LYS A 1 90 ? 9.801 -10.271 14.057 1.00 96.56 90 LYS A N 1
ATOM 708 C CA . LYS A 1 90 ? 9.910 -10.047 15.508 1.00 96.56 90 LYS A CA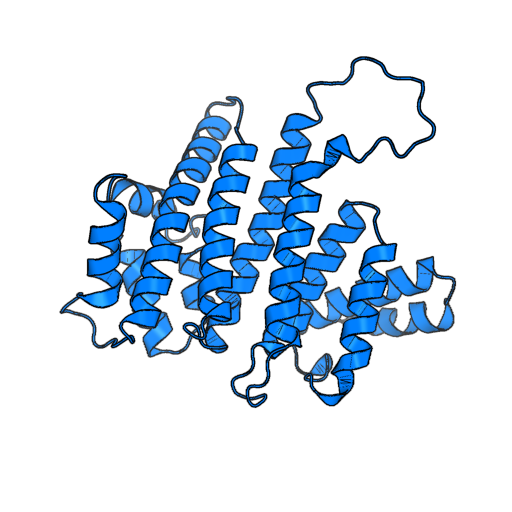 1
ATOM 709 C C . LYS A 1 90 ? 8.536 -10.040 16.177 1.00 96.56 90 LYS A C 1
ATOM 711 O O . LYS A 1 90 ? 8.385 -10.619 17.248 1.00 96.56 90 LYS A O 1
ATOM 716 N N . ALA A 1 91 ? 7.540 -9.416 15.547 1.00 95.88 91 ALA A N 1
ATOM 717 C CA . ALA A 1 91 ? 6.167 -9.410 16.038 1.00 95.88 91 ALA A CA 1
ATOM 718 C C . ALA A 1 91 ? 5.541 -10.817 16.052 1.00 95.88 91 ALA A C 1
ATOM 720 O O . ALA A 1 91 ? 4.887 -11.177 17.029 1.00 95.88 91 ALA A O 1
ATOM 721 N N . GLU A 1 92 ? 5.766 -11.629 15.014 1.00 94.19 92 GLU A N 1
ATOM 722 C CA . GLU A 1 92 ? 5.308 -13.024 14.952 1.00 94.19 92 GLU A CA 1
ATOM 723 C C . GLU A 1 92 ? 5.953 -13.897 16.035 1.00 94.19 92 GLU A C 1
ATOM 725 O O . GLU A 1 92 ? 5.271 -14.697 16.680 1.00 94.19 92 GLU A O 1
ATOM 730 N N . ASP A 1 93 ? 7.261 -13.749 16.251 1.00 94.62 93 ASP A N 1
ATOM 731 C CA . ASP A 1 93 ? 7.982 -14.493 17.284 1.00 94.62 93 ASP A CA 1
ATOM 732 C C . ASP A 1 93 ? 7.516 -14.075 18.685 1.00 94.62 93 ASP A C 1
ATOM 734 O O . ASP A 1 93 ? 7.200 -14.940 19.503 1.00 94.62 93 ASP A O 1
ATOM 738 N N . ALA A 1 94 ? 7.370 -12.769 18.931 1.00 94.38 94 ALA A N 1
ATOM 739 C CA . ALA A 1 94 ? 6.829 -12.244 20.182 1.00 94.38 94 ALA A CA 1
ATOM 740 C C . ALA A 1 94 ? 5.394 -12.732 20.438 1.00 94.38 94 ALA A C 1
ATOM 742 O O . ALA A 1 94 ? 5.054 -13.070 21.569 1.00 94.38 94 ALA A O 1
ATOM 743 N N . GLN A 1 95 ? 4.561 -12.846 19.399 1.00 92.44 95 GLN A N 1
ATOM 744 C CA . GLN A 1 95 ? 3.213 -13.396 19.531 1.00 92.44 95 GLN A CA 1
ATOM 745 C C . GLN A 1 95 ? 3.230 -14.867 19.979 1.00 92.44 95 GLN A C 1
ATOM 747 O O . GLN A 1 95 ? 2.431 -15.251 20.831 1.00 92.44 95 GLN A O 1
ATOM 752 N N . LYS A 1 96 ? 4.148 -15.690 19.451 1.00 92.81 96 LYS A N 1
ATOM 753 C CA . LYS A 1 96 ? 4.288 -17.108 19.845 1.00 92.81 96 LYS A CA 1
ATOM 754 C C . LYS A 1 96 ? 4.762 -17.268 21.287 1.00 92.81 96 LYS A C 1
ATOM 756 O O . LYS A 1 96 ? 4.339 -18.199 21.964 1.00 92.81 96 LYS A O 1
ATOM 761 N N . THR A 1 97 ? 5.628 -16.371 21.754 1.00 94.12 97 THR A N 1
ATOM 762 C CA . THR A 1 97 ? 6.153 -16.371 23.129 1.00 94.12 97 THR A CA 1
ATOM 763 C C . THR A 1 97 ? 5.318 -15.526 24.091 1.00 94.12 97 THR A C 1
ATOM 765 O O . THR A 1 97 ? 5.734 -15.309 25.228 1.00 94.12 97 THR A O 1
ATOM 768 N N . ASN A 1 98 ? 4.158 -15.026 23.647 1.00 91.88 98 ASN A N 1
ATOM 769 C CA . ASN A 1 98 ? 3.276 -14.131 24.399 1.00 91.88 98 ASN A CA 1
ATOM 770 C C . ASN A 1 98 ? 4.007 -12.910 25.004 1.00 91.88 98 ASN A C 1
ATOM 772 O O . ASN A 1 98 ? 3.718 -12.462 26.112 1.00 91.88 98 ASN A O 1
ATOM 776 N N . SER A 1 99 ? 5.009 -12.410 24.282 1.00 92.88 99 SER A N 1
ATOM 777 C CA . SER A 1 99 ? 5.835 -11.252 24.619 1.00 92.88 99 SER A CA 1
ATOM 778 C C . SER A 1 99 ? 5.249 -9.965 24.016 1.00 92.88 99 SER A C 1
ATOM 780 O O . SER A 1 99 ? 4.517 -10.031 23.024 1.00 92.88 99 SER A O 1
ATOM 782 N N . PRO A 1 100 ? 5.546 -8.780 24.583 1.00 92.38 100 PRO A N 1
ATOM 783 C CA . PRO A 1 100 ? 5.011 -7.520 24.075 1.00 92.38 100 PRO A CA 1
ATOM 784 C C . PRO A 1 100 ? 5.483 -7.252 22.639 1.00 92.38 100 PRO A C 1
ATOM 786 O O . PRO A 1 100 ? 6.670 -7.348 22.330 1.00 92.38 100 PRO A O 1
ATOM 789 N N . ILE A 1 101 ? 4.541 -6.892 21.765 1.00 95.12 101 ILE A N 1
ATOM 790 C CA . ILE A 1 101 ? 4.799 -6.618 20.348 1.00 95.12 101 ILE A CA 1
ATOM 791 C C . ILE A 1 101 ? 4.948 -5.113 20.133 1.00 95.12 101 ILE A C 1
ATOM 793 O O . ILE A 1 101 ? 4.038 -4.344 20.445 1.00 95.12 101 ILE A O 1
ATOM 797 N N . ASN A 1 102 ? 6.054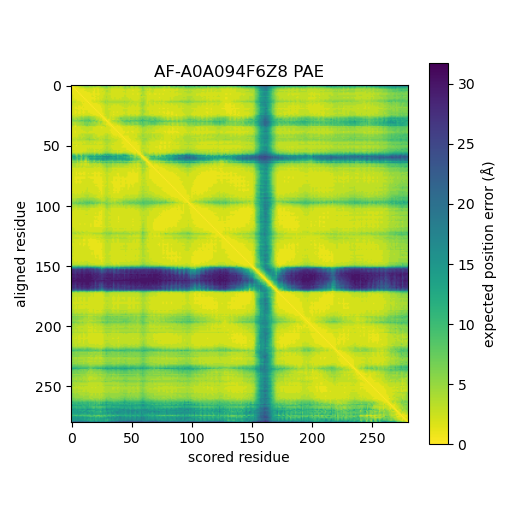 -4.690 19.519 1.00 95.69 102 ASN A N 1
ATOM 798 C CA . ASN A 1 102 ? 6.243 -3.303 19.103 1.00 95.69 102 ASN A CA 1
ATOM 799 C C . ASN A 1 102 ? 5.573 -3.035 17.743 1.00 95.69 102 ASN A C 1
ATOM 801 O O . ASN A 1 102 ? 6.223 -2.977 16.699 1.00 95.69 102 ASN A O 1
ATOM 805 N N . TRP A 1 103 ? 4.250 -2.864 17.754 1.00 96.69 103 TRP A N 1
ATOM 806 C CA . TRP A 1 103 ? 3.484 -2.555 16.542 1.00 96.69 103 TRP A CA 1
ATOM 807 C C . TRP A 1 103 ? 3.826 -1.190 15.931 1.00 96.69 103 TRP A C 1
ATOM 809 O O . TRP A 1 103 ? 3.641 -1.012 14.728 1.00 96.69 103 TRP A O 1
ATOM 819 N N . VAL A 1 104 ? 4.368 -0.253 16.717 1.00 96.94 104 VAL A N 1
ATOM 820 C CA . VAL A 1 104 ? 4.847 1.040 16.206 1.00 96.94 104 VAL A CA 1
ATOM 821 C C . VAL A 1 104 ? 6.029 0.831 15.257 1.00 96.94 104 VAL A C 1
ATOM 823 O O . VAL A 1 104 ? 6.016 1.367 14.155 1.00 96.94 104 VAL A O 1
ATOM 826 N N . ALA A 1 105 ? 7.004 -0.011 15.615 1.00 97.75 105 ALA A N 1
ATOM 827 C CA . ALA A 1 105 ? 8.135 -0.323 14.734 1.00 97.75 105 ALA A CA 1
ATOM 828 C C . ALA A 1 105 ? 7.695 -1.006 13.425 1.00 97.75 105 ALA A C 1
ATOM 830 O O . ALA A 1 105 ? 8.181 -0.656 12.345 1.00 97.75 105 ALA A O 1
ATOM 831 N N . VAL A 1 106 ? 6.727 -1.929 13.503 1.00 98.38 106 VAL A N 1
ATOM 832 C CA . VAL A 1 106 ? 6.120 -2.567 12.319 1.00 98.38 106 VAL A CA 1
ATOM 833 C C . VAL A 1 106 ? 5.449 -1.524 11.423 1.00 98.38 106 VAL A C 1
ATOM 835 O O . VAL A 1 106 ? 5.641 -1.533 10.209 1.00 98.38 106 VAL A O 1
ATOM 838 N N . TYR A 1 107 ? 4.679 -0.605 12.010 1.00 98.56 107 TYR A N 1
ATOM 839 C CA . TYR A 1 107 ? 4.014 0.462 11.269 1.00 98.56 107 TYR A CA 1
ATOM 840 C C . TYR A 1 107 ? 5.014 1.392 10.571 1.00 98.56 107 TYR A C 1
ATOM 842 O O . TYR A 1 107 ? 4.885 1.621 9.370 1.00 98.56 107 TYR A O 1
ATOM 850 N N . GLU A 1 108 ? 6.017 1.903 11.289 1.00 98.56 108 GLU A N 1
ATOM 851 C CA . GLU A 1 108 ? 6.963 2.883 10.742 1.00 98.56 108 GLU A CA 1
ATOM 852 C C . GLU A 1 108 ? 7.802 2.287 9.601 1.00 98.56 108 GLU A C 1
ATOM 854 O O . GLU A 1 108 ? 7.932 2.892 8.538 1.00 98.56 108 GLU A O 1
ATOM 859 N N . THR A 1 109 ? 8.297 1.056 9.756 1.00 98.56 109 THR A N 1
ATOM 860 C CA . THR A 1 109 ? 9.053 0.377 8.686 1.00 98.56 109 THR A CA 1
ATOM 861 C C . THR A 1 109 ? 8.181 0.050 7.470 1.00 98.56 109 THR A C 1
ATOM 863 O O . THR A 1 109 ? 8.613 0.226 6.328 1.00 98.56 109 THR A O 1
ATOM 866 N N . TRP A 1 110 ? 6.922 -0.351 7.678 1.00 98.81 110 TRP A N 1
ATOM 867 C CA . TRP A 1 110 ? 5.972 -0.558 6.583 1.00 98.81 110 TRP A CA 1
ATOM 868 C C . TRP A 1 110 ? 5.594 0.747 5.869 1.00 98.81 110 TRP A C 1
ATOM 870 O O . TRP A 1 110 ? 5.423 0.774 4.644 1.00 98.81 110 TRP A O 1
ATOM 880 N N . LYS A 1 111 ? 5.483 1.849 6.617 1.00 98.81 111 LYS A N 1
ATOM 881 C CA . LYS A 1 111 ? 5.264 3.188 6.067 1.00 98.81 111 LYS A CA 1
ATOM 882 C C . LYS A 1 111 ? 6.425 3.610 5.177 1.00 98.81 111 LYS A C 1
ATOM 884 O O . LYS A 1 111 ? 6.170 4.128 4.094 1.00 98.81 111 LYS A O 1
ATOM 889 N N . GLU A 1 112 ? 7.670 3.333 5.560 1.00 98.75 112 GLU A N 1
ATOM 890 C CA . GLU A 1 112 ? 8.831 3.616 4.709 1.00 98.75 112 GLU A CA 1
ATOM 891 C C . GLU A 1 112 ? 8.804 2.841 3.388 1.00 98.75 112 GLU A C 1
ATOM 893 O O . GLU A 1 112 ? 9.054 3.419 2.326 1.00 98.75 112 GLU A O 1
ATOM 898 N N . MET A 1 113 ? 8.399 1.570 3.416 1.00 98.62 113 MET A N 1
ATOM 899 C CA . MET A 1 113 ? 8.184 0.786 2.195 1.00 98.62 113 MET A CA 1
ATOM 900 C C . MET A 1 113 ? 7.057 1.376 1.334 1.00 98.62 113 MET A C 1
ATOM 902 O O . MET A 1 113 ? 7.227 1.583 0.132 1.00 98.62 113 MET A O 1
ATOM 906 N N . THR A 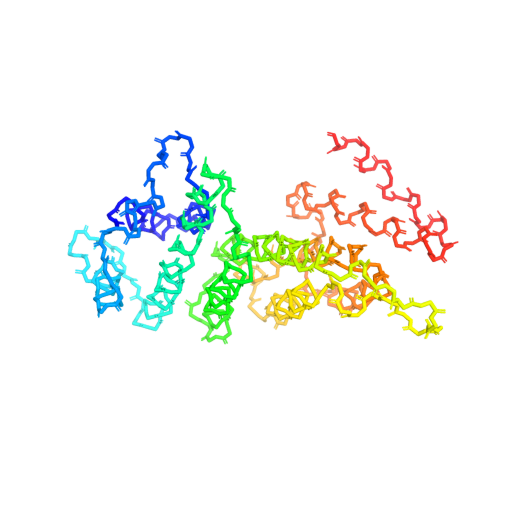1 114 ? 5.937 1.753 1.955 1.00 98.81 114 THR A N 1
ATOM 907 C CA . THR A 1 114 ? 4.814 2.405 1.260 1.00 98.81 114 THR A CA 1
ATOM 908 C C . THR A 1 114 ? 5.239 3.746 0.642 1.00 98.81 114 THR A C 1
ATOM 910 O O . THR A 1 114 ? 4.872 4.062 -0.489 1.00 98.81 114 THR A O 1
ATOM 913 N N . ASN A 1 115 ? 6.067 4.525 1.345 1.00 98.75 115 ASN A N 1
ATOM 914 C CA . ASN A 1 115 ? 6.640 5.774 0.850 1.00 98.75 115 ASN A CA 1
ATOM 915 C C . ASN A 1 115 ? 7.585 5.542 -0.336 1.00 98.75 115 ASN A C 1
ATOM 917 O O . ASN A 1 115 ? 7.590 6.353 -1.259 1.00 98.75 115 ASN A O 1
ATOM 921 N N . ALA A 1 116 ? 8.366 4.457 -0.342 1.00 98.69 116 ALA A N 1
ATOM 922 C CA . ALA A 1 116 ? 9.200 4.093 -1.487 1.00 98.69 116 ALA A CA 1
ATOM 923 C C . ALA A 1 116 ? 8.353 3.784 -2.732 1.00 98.69 116 ALA A C 1
ATOM 925 O O . ALA A 1 116 ? 8.673 4.272 -3.815 1.00 98.69 116 ALA A O 1
ATOM 926 N N . ILE A 1 117 ? 7.225 3.083 -2.565 1.00 98.56 117 ILE A N 1
ATOM 927 C CA . ILE A 1 117 ? 6.276 2.834 -3.661 1.00 98.56 117 ILE A CA 1
ATOM 928 C C . ILE A 1 117 ? 5.677 4.146 -4.178 1.00 98.56 117 ILE A C 1
ATOM 930 O O . ILE A 1 117 ? 5.675 4.397 -5.382 1.00 98.56 117 ILE A O 1
ATOM 934 N N . ILE A 1 118 ? 5.209 5.010 -3.271 1.00 98.38 118 ILE A N 1
ATOM 935 C CA . ILE A 1 118 ? 4.691 6.343 -3.613 1.00 98.38 118 ILE A CA 1
ATOM 936 C C . ILE A 1 118 ? 5.722 7.137 -4.419 1.00 98.38 118 ILE A C 1
ATOM 938 O O . ILE A 1 118 ? 5.369 7.701 -5.453 1.00 98.38 118 ILE A O 1
ATOM 942 N N . ARG A 1 119 ? 6.992 7.147 -3.988 1.00 98.44 119 ARG A N 1
ATOM 943 C CA . ARG A 1 119 ? 8.074 7.827 -4.712 1.00 98.44 119 ARG A CA 1
ATOM 944 C C . ARG A 1 119 ? 8.242 7.275 -6.124 1.00 98.44 119 ARG A C 1
ATOM 946 O O . ARG A 1 119 ? 8.298 8.084 -7.040 1.00 98.44 119 ARG A O 1
ATOM 953 N N . GLY A 1 120 ? 8.238 5.953 -6.306 1.00 97.62 120 GLY A N 1
ATOM 954 C CA . GLY A 1 120 ? 8.342 5.333 -7.633 1.00 97.62 120 GLY A CA 1
ATOM 955 C C . GLY A 1 120 ? 7.243 5.781 -8.606 1.00 97.62 120 GLY A C 1
ATOM 956 O O . GLY A 1 120 ? 7.526 6.054 -9.770 1.00 97.62 120 GLY A O 1
ATOM 957 N N . TYR A 1 121 ? 6.006 5.970 -8.134 1.00 96.69 121 TYR A N 1
ATOM 958 C CA . TYR A 1 121 ? 4.942 6.560 -8.959 1.00 96.69 121 TYR A CA 1
ATOM 959 C C . TYR A 1 121 ? 5.082 8.071 -9.149 1.00 96.69 121 TYR A C 1
ATOM 961 O O . TYR A 1 121 ? 4.765 8.584 -10.221 1.00 96.69 121 TYR A O 1
ATOM 969 N N . SER A 1 122 ? 5.504 8.806 -8.118 1.00 95.25 122 SER A N 1
ATOM 970 C CA . SER A 1 122 ? 5.711 10.255 -8.209 1.00 95.25 122 SER A CA 1
ATOM 971 C C . SER A 1 122 ? 6.792 10.624 -9.221 1.00 95.25 122 SER A C 1
ATOM 973 O O . SER A 1 122 ? 6.673 11.659 -9.868 1.00 95.25 122 SER A O 1
ATOM 975 N N . THR A 1 123 ? 7.826 9.793 -9.365 1.00 94.69 123 THR A N 1
ATOM 976 C CA . THR A 1 123 ? 8.926 10.003 -10.315 1.00 94.69 123 THR A CA 1
ATOM 977 C C . THR A 1 123 ? 8.650 9.427 -11.702 1.00 94.69 123 THR A C 1
ATOM 979 O O . THR A 1 123 ? 9.489 9.576 -12.581 1.00 94.69 123 THR A O 1
ATOM 982 N N . GLY A 1 124 ? 7.500 8.778 -11.917 1.00 92.56 124 GLY A N 1
ATOM 983 C CA . GLY A 1 124 ? 7.171 8.137 -13.194 1.00 92.56 124 GLY A CA 1
ATOM 984 C C . GLY A 1 124 ? 7.959 6.853 -13.472 1.00 92.56 124 GLY A C 1
ATOM 985 O O . GLY A 1 124 ? 7.983 6.400 -14.607 1.00 92.56 124 GLY A O 1
ATOM 986 N N . CYS A 1 125 ? 8.589 6.260 -12.453 1.00 94.81 125 CYS A N 1
ATOM 987 C CA . CYS A 1 125 ? 9.347 5.016 -12.597 1.00 94.81 125 CYS A CA 1
ATOM 988 C C . CYS A 1 125 ? 8.451 3.773 -12.669 1.00 94.81 125 CYS A C 1
ATOM 990 O O . CYS A 1 125 ? 8.904 2.743 -13.154 1.00 94.81 125 CYS A O 1
ATOM 992 N N . PHE A 1 126 ? 7.229 3.837 -12.129 1.00 96.38 126 PHE A N 1
ATOM 993 C CA . PHE A 1 126 ? 6.307 2.701 -12.058 1.00 96.38 126 PHE A CA 1
ATOM 994 C C . PHE A 1 126 ? 5.080 2.902 -12.942 1.00 96.38 126 PHE A C 1
ATOM 996 O O . PHE A 1 126 ? 4.368 3.903 -12.831 1.00 96.38 126 PHE A O 1
ATOM 1003 N N . GLU A 1 127 ? 4.803 1.894 -13.762 1.00 94.19 127 GLU A N 1
ATOM 1004 C CA . GLU A 1 127 ? 3.664 1.846 -14.675 1.00 94.19 127 GLU A CA 1
ATOM 1005 C C . GLU A 1 127 ? 2.365 1.439 -13.963 1.00 94.19 127 GLU A C 1
ATOM 1007 O O . GLU A 1 127 ? 2.376 0.820 -12.895 1.00 94.19 127 GLU A O 1
ATOM 1012 N N . ALA A 1 128 ? 1.214 1.744 -14.564 1.00 94.44 128 ALA A N 1
ATOM 1013 C CA . ALA A 1 128 ? -0.095 1.510 -13.954 1.00 94.44 128 ALA A CA 1
A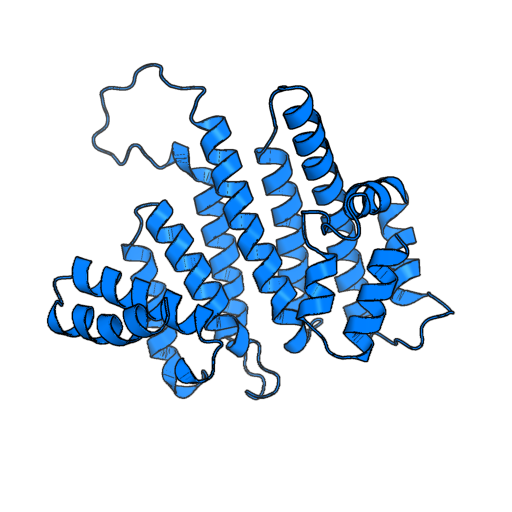TOM 1014 C C . ALA A 1 128 ? -0.419 0.035 -13.665 1.00 94.44 128 ALA A C 1
ATOM 1016 O O . ALA A 1 128 ? -1.139 -0.249 -12.707 1.00 94.44 128 ALA A O 1
ATOM 1017 N N . TRP A 1 129 ? 0.137 -0.925 -14.409 1.00 95.31 129 TRP A N 1
ATOM 1018 C CA . TRP A 1 129 ? -0.105 -2.345 -14.129 1.00 95.31 129 TRP A CA 1
ATOM 1019 C C . TRP A 1 129 ? 0.406 -2.762 -12.739 1.00 95.31 129 TRP A C 1
ATOM 1021 O O . TRP A 1 129 ? -0.093 -3.727 -12.170 1.00 95.31 129 TRP A O 1
ATOM 1031 N N . THR A 1 130 ? 1.326 -2.000 -12.135 1.00 96.94 130 THR A N 1
ATOM 1032 C CA . THR A 1 130 ? 1.882 -2.261 -10.795 1.00 96.94 130 THR A CA 1
ATOM 1033 C C . THR A 1 130 ? 0.992 -1.760 -9.640 1.00 96.94 130 THR A C 1
ATOM 1035 O O . THR A 1 130 ? 1.306 -2.011 -8.475 1.00 96.94 130 THR A O 1
ATOM 1038 N N . ILE A 1 131 ? -0.142 -1.090 -9.915 1.00 96.25 131 ILE A N 1
ATOM 1039 C CA . ILE A 1 131 ? -1.077 -0.535 -8.903 1.00 96.25 131 ILE A CA 1
ATOM 1040 C C . ILE A 1 131 ? -1.463 -1.515 -7.781 1.00 96.25 131 ILE A C 1
ATOM 1042 O O . ILE A 1 131 ? -1.637 -1.058 -6.644 1.00 96.25 131 ILE A O 1
ATOM 1046 N N . PRO A 1 132 ? -1.598 -2.838 -8.004 1.00 97.25 132 PRO A N 1
ATOM 1047 C CA . PRO A 1 132 ? -1.850 -3.763 -6.903 1.00 97.25 132 PRO A CA 1
ATOM 1048 C C . PRO A 1 132 ? -0.802 -3.684 -5.775 1.00 97.25 132 PRO A C 1
ATOM 1050 O O . PRO A 1 132 ? -1.165 -3.847 -4.611 1.00 97.25 132 PRO A O 1
ATOM 1053 N N . CYS A 1 133 ? 0.459 -3.328 -6.056 1.00 98.12 133 CYS A N 1
ATOM 1054 C CA . CYS A 1 133 ? 1.483 -3.064 -5.033 1.00 98.12 133 CYS A CA 1
ATOM 1055 C C . CYS A 1 133 ? 1.136 -1.842 -4.169 1.00 98.12 133 CYS A C 1
ATOM 1057 O O . CYS A 1 133 ? 1.260 -1.879 -2.938 1.00 98.12 133 CYS A O 1
ATOM 1059 N N . LEU A 1 134 ? 0.649 -0.767 -4.799 1.00 97.56 134 LEU A N 1
ATOM 1060 C CA . LEU A 1 134 ? 0.159 0.429 -4.113 1.00 97.56 134 LEU A CA 1
ATOM 1061 C C . LEU A 1 134 ? -1.016 0.071 -3.192 1.00 97.56 134 LEU A C 1
ATOM 1063 O O . LEU A 1 134 ? -1.026 0.421 -2.015 1.00 97.56 134 LEU A O 1
ATOM 1067 N N . TYR A 1 135 ? -1.981 -0.703 -3.686 1.00 96.88 135 TYR A N 1
ATOM 1068 C CA . TYR A 1 135 ? -3.104 -1.156 -2.867 1.00 96.88 135 TYR A CA 1
ATOM 1069 C C . TYR A 1 135 ? -2.664 -2.039 -1.687 1.00 96.88 135 TYR A C 1
ATOM 1071 O O . TYR A 1 135 ? -3.074 -1.792 -0.551 1.00 96.88 135 TYR A O 1
ATOM 1079 N N . THR A 1 136 ? -1.819 -3.044 -1.933 1.00 97.94 136 THR A N 1
ATOM 1080 C CA . THR A 1 136 ? -1.328 -3.974 -0.905 1.00 97.94 136 THR A CA 1
ATOM 1081 C C . THR A 1 136 ? -0.588 -3.227 0.204 1.00 97.94 136 THR A C 1
ATOM 1083 O O . THR A 1 136 ? -0.907 -3.409 1.382 1.00 97.94 136 THR A O 1
ATOM 1086 N N . SER A 1 137 ? 0.327 -2.321 -0.147 1.00 98.25 137 SER A N 1
ATOM 1087 C CA . SER A 1 137 ? 1.034 -1.486 0.833 1.00 98.25 137 SER A CA 1
ATOM 1088 C C . SER A 1 137 ? 0.072 -0.632 1.671 1.00 98.25 137 SER A C 1
ATOM 1090 O O . SER A 1 137 ? 0.117 -0.706 2.900 1.00 98.25 137 SER A O 1
ATOM 1092 N N . GLY A 1 138 ? -0.886 0.068 1.053 1.00 98.38 138 GLY A N 1
ATOM 1093 C CA . GLY A 1 138 ? -1.885 0.868 1.776 1.00 98.38 138 GLY A CA 1
ATOM 1094 C C . GLY A 1 138 ? -2.823 0.049 2.676 1.00 98.38 138 GLY A C 1
ATOM 1095 O O . GLY A 1 138 ? -3.137 0.461 3.796 1.00 98.38 138 GLY A O 1
ATOM 1096 N N . LYS A 1 139 ? -3.250 -1.138 2.225 1.00 98.19 139 LYS A N 1
ATOM 1097 C CA . LYS A 1 139 ? -4.107 -2.050 3.001 1.00 98.19 139 LYS A CA 1
ATOM 1098 C C . LYS A 1 139 ? -3.437 -2.450 4.312 1.00 98.19 139 LYS A C 1
ATOM 1100 O O . LYS A 1 139 ? -4.057 -2.353 5.373 1.00 98.19 139 LYS A O 1
ATOM 1105 N N . TYR A 1 140 ? -2.188 -2.903 4.243 1.00 98.50 140 TYR A N 1
ATOM 1106 C CA . TYR A 1 140 ? -1.457 -3.347 5.426 1.00 98.50 140 TYR A CA 1
ATOM 1107 C C . TYR A 1 140 ? -0.960 -2.185 6.283 1.00 98.50 140 TYR A C 1
ATOM 1109 O O . TYR A 1 140 ? -0.978 -2.317 7.503 1.00 98.50 140 TYR A O 1
ATOM 1117 N N . LEU A 1 141 ? -0.668 -1.020 5.692 1.00 98.62 141 LEU A N 1
ATOM 1118 C CA . LEU A 1 141 ? -0.379 0.203 6.443 1.00 98.62 141 LEU A CA 1
ATOM 1119 C C . LEU A 1 141 ? -1.519 0.531 7.414 1.00 98.62 141 LEU A C 1
ATOM 1121 O O . LEU A 1 141 ? -1.284 0.732 8.603 1.00 98.62 141 LEU A O 1
ATOM 1125 N N . ARG A 1 142 ? -2.769 0.493 6.930 1.00 98.25 142 ARG A N 1
ATOM 1126 C CA . ARG A 1 142 ? -3.961 0.692 7.767 1.00 98.25 142 ARG A CA 1
ATOM 1127 C C . ARG A 1 142 ? -4.072 -0.358 8.875 1.00 98.25 142 ARG A C 1
ATOM 1129 O O . ARG A 1 142 ? -4.428 -0.026 10.000 1.00 98.25 142 ARG A O 1
ATOM 1136 N N . ILE A 1 143 ? -3.810 -1.629 8.565 1.00 97.94 143 ILE A N 1
ATOM 1137 C CA . ILE A 1 143 ? -3.879 -2.717 9.554 1.00 97.94 143 ILE A CA 1
ATOM 1138 C C . ILE A 1 143 ? -2.830 -2.513 10.652 1.00 97.94 143 ILE A C 1
ATOM 1140 O O . ILE A 1 143 ? -3.158 -2.644 11.829 1.00 97.94 143 ILE A O 1
ATOM 1144 N N . PHE A 1 144 ? -1.590 -2.184 10.288 1.00 98.12 144 PHE A N 1
ATOM 1145 C CA . PHE A 1 144 ? -0.514 -1.970 11.253 1.00 98.12 144 PHE A CA 1
ATOM 1146 C C . PHE A 1 144 ? -0.718 -0.708 12.085 1.00 98.12 144 PHE A C 1
ATOM 1148 O O . PHE A 1 144 ? -0.496 -0.771 13.287 1.00 98.12 144 PHE A O 1
ATOM 1155 N N . ALA A 1 145 ? -1.243 0.372 11.502 1.00 97.69 145 ALA A N 1
ATOM 1156 C CA . ALA A 1 145 ? -1.656 1.557 12.252 1.00 97.69 145 ALA A CA 1
ATOM 1157 C C . ALA A 1 145 ? -2.679 1.219 13.347 1.00 97.69 145 ALA A C 1
ATOM 1159 O O . ALA A 1 145 ? -2.449 1.522 14.511 1.00 97.69 145 ALA A O 1
ATOM 1160 N N . ILE A 1 146 ? -3.756 0.498 13.001 1.00 96.38 146 ILE A N 1
ATOM 1161 C CA . ILE A 1 146 ? -4.780 0.080 13.978 1.00 96.38 146 ILE A CA 1
ATOM 1162 C C . ILE A 1 146 ? -4.161 -0.748 15.110 1.00 96.38 146 ILE A C 1
ATOM 1164 O O . ILE A 1 146 ? -4.540 -0.592 16.267 1.00 96.38 146 ILE A O 1
ATOM 1168 N N . LYS A 1 147 ? -3.227 -1.649 14.785 1.00 95.62 147 LYS A N 1
ATOM 1169 C CA . LYS A 1 147 ? -2.548 -2.471 15.793 1.00 95.62 147 LYS A CA 1
ATOM 1170 C C . LYS A 1 147 ? -1.599 -1.651 16.672 1.00 95.62 147 LYS A C 1
ATOM 1172 O O . LYS A 1 147 ? -1.530 -1.917 17.868 1.00 95.62 147 LYS A O 1
ATOM 1177 N N . ALA A 1 148 ? -0.894 -0.677 16.099 1.00 95.50 148 ALA A N 1
ATOM 1178 C CA . ALA A 1 148 ? -0.000 0.224 16.822 1.00 95.50 148 ALA A CA 1
ATOM 1179 C C . ALA A 1 148 ? -0.768 1.090 17.823 1.00 95.50 148 ALA A C 1
ATOM 1181 O O . ALA A 1 148 ? -0.435 1.100 19.006 1.00 95.50 148 ALA A O 1
ATOM 1182 N N . ASP A 1 149 ? -1.853 1.710 17.369 1.00 94.12 149 ASP A N 1
ATOM 1183 C CA . ASP A 1 149 ? -2.725 2.538 18.199 1.00 94.12 149 ASP A CA 1
ATOM 1184 C C . ASP A 1 149 ? -3.405 1.715 19.310 1.00 94.12 149 ASP A C 1
ATOM 1186 O O . ASP A 1 149 ? -3.422 2.111 20.477 1.00 94.12 149 ASP A O 1
ATOM 1190 N N . ALA A 1 150 ? -3.878 0.503 18.993 1.00 91.75 150 ALA A N 1
ATOM 1191 C CA . ALA A 1 150 ? -4.465 -0.399 19.988 1.00 91.75 150 ALA A CA 1
ATOM 1192 C C . ALA A 1 150 ? -3.460 -0.871 21.055 1.00 91.75 150 ALA A C 1
ATOM 1194 O O . ALA A 1 150 ? -3.853 -1.131 22.192 1.00 91.75 150 ALA A O 1
ATOM 1195 N N . ALA A 1 151 ? -2.176 -0.995 20.705 1.00 86.69 151 ALA A N 1
ATOM 1196 C CA . ALA A 1 151 ? -1.127 -1.371 21.650 1.00 86.69 151 ALA A CA 1
ATOM 1197 C C . ALA A 1 151 ? -0.757 -0.221 22.603 1.00 86.69 151 ALA A C 1
ATOM 1199 O O . ALA A 1 151 ? -0.465 -0.482 23.768 1.00 86.69 151 ALA A O 1
ATOM 1200 N N . GLY A 1 152 ? -0.810 1.033 22.136 1.00 71.62 152 GLY A N 1
ATOM 1201 C CA . GLY A 1 152 ? -0.583 2.225 22.965 1.00 71.62 152 GLY A CA 1
ATOM 1202 C C . GLY A 1 152 ? -1.765 2.576 23.877 1.00 71.62 152 GLY A C 1
ATOM 1203 O O . GLY A 1 152 ? -1.568 2.972 25.022 1.00 71.62 152 GLY A O 1
ATOM 1204 N N . GLY A 1 153 ? -3.002 2.345 23.423 1.00 58.94 153 GLY A N 1
ATOM 1205 C CA . GLY A 1 153 ? -4.225 2.716 24.149 1.00 58.94 153 GLY A CA 1
ATOM 1206 C C . GLY A 1 153 ? -4.530 1.932 25.436 1.00 58.94 153 GLY A C 1
ATOM 1207 O O . GLY A 1 153 ? -5.487 2.266 26.133 1.00 58.94 153 GLY A O 1
ATOM 1208 N N . ASN A 1 154 ? -3.750 0.899 25.773 1.00 50.56 154 ASN A N 1
ATOM 1209 C CA . ASN A 1 154 ? -3.915 0.133 27.016 1.00 50.56 154 ASN A CA 1
ATOM 1210 C C . ASN A 1 154 ? -3.042 0.633 28.183 1.00 50.56 154 ASN A C 1
ATOM 1212 O O . ASN A 1 154 ? -3.248 0.168 29.303 1.00 50.56 154 ASN A O 1
ATOM 1216 N N . ALA A 1 155 ? -2.093 1.549 27.951 1.00 49.41 155 ALA A N 1
ATOM 1217 C CA . ALA A 1 155 ? -1.176 2.023 28.992 1.00 49.41 155 ALA A CA 1
ATOM 1218 C C . ALA A 1 155 ? -1.769 3.134 29.887 1.00 49.41 155 ALA A C 1
ATOM 1220 O O . ALA A 1 155 ? -1.447 3.176 31.069 1.00 49.41 155 ALA A O 1
ATOM 1221 N N . ASP A 1 156 ? -2.707 3.944 29.379 1.00 44.19 156 ASP A N 1
ATOM 1222 C CA . ASP A 1 156 ? -3.209 5.149 30.067 1.00 44.19 156 ASP A CA 1
ATOM 1223 C C . ASP A 1 156 ? -4.709 5.079 30.415 1.00 44.19 156 ASP A C 1
ATOM 1225 O O . ASP A 1 156 ? -5.497 5.973 30.116 1.00 44.19 156 ASP A O 1
ATOM 1229 N N . LYS A 1 157 ? -5.140 4.014 31.105 1.00 43.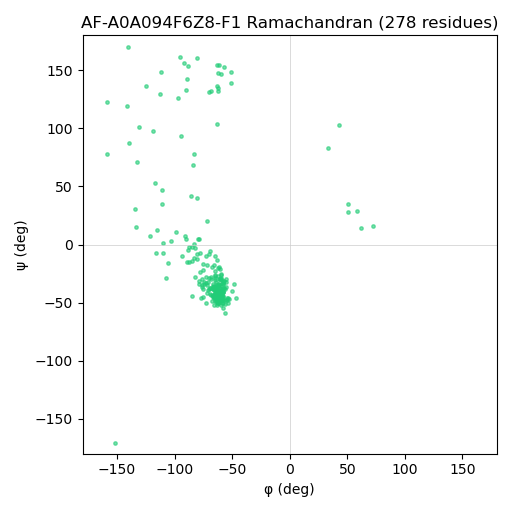59 157 LYS A N 1
ATOM 1230 C CA . LYS A 1 157 ? -6.432 4.010 31.831 1.00 43.59 157 LYS A CA 1
ATOM 1231 C C . LYS A 1 157 ? -6.298 4.600 33.241 1.00 43.59 157 LYS A C 1
ATOM 1233 O O . LYS A 1 157 ? -6.870 4.075 34.195 1.00 43.59 157 LYS A O 1
ATOM 1238 N N . ALA A 1 158 ? -5.550 5.689 33.385 1.00 41.06 158 ALA A N 1
ATOM 1239 C CA . ALA A 1 158 ? -5.498 6.467 34.613 1.00 41.06 158 ALA A CA 1
ATOM 1240 C C . ALA A 1 158 ? -5.989 7.890 34.322 1.00 41.06 158 ALA A C 1
ATOM 1242 O O . ALA A 1 158 ? -5.245 8.713 33.818 1.00 41.06 158 ALA A O 1
ATOM 1243 N N . MET A 1 159 ? -7.268 8.109 34.640 1.00 46.88 159 MET A N 1
ATOM 1244 C CA . MET A 1 159 ? -7.905 9.392 34.956 1.00 46.88 159 MET A CA 1
ATOM 1245 C C . MET A 1 159 ? -7.543 10.608 34.091 1.00 46.88 159 MET A C 1
ATOM 1247 O O . MET A 1 159 ? -6.592 11.318 34.393 1.00 46.88 159 MET A O 1
ATOM 1251 N N . ASP A 1 160 ? -8.445 10.974 33.180 1.00 35.56 160 ASP A N 1
ATOM 1252 C CA . ASP A 1 160 ? -8.806 12.386 33.079 1.00 35.56 160 ASP A CA 1
ATOM 1253 C C . ASP A 1 160 ? -10.310 12.531 32.818 1.00 35.56 160 ASP A C 1
ATOM 1255 O O . ASP A 1 160 ? -10.860 11.980 31.864 1.00 35.56 160 ASP A O 1
ATOM 1259 N N . PHE A 1 161 ? -10.989 13.192 33.752 1.00 44.97 161 PHE A N 1
ATOM 1260 C CA . PHE A 1 161 ? -12.437 13.415 33.781 1.00 44.97 161 PHE A CA 1
ATOM 1261 C C . PHE A 1 161 ? -12.739 14.901 33.553 1.00 44.97 161 PHE A C 1
ATOM 1263 O O . PHE A 1 161 ? -13.664 15.450 34.152 1.00 44.97 161 PHE A O 1
ATOM 1270 N N . GLN A 1 162 ? -11.942 15.574 32.718 1.00 43.81 162 GLN A N 1
ATOM 1271 C CA . GLN A 1 162 ? -12.160 16.981 32.413 1.00 43.81 162 GLN A CA 1
ATOM 1272 C C . GLN A 1 162 ? -11.491 17.414 31.099 1.00 43.81 162 GLN A C 1
ATOM 1274 O O . GLN A 1 162 ? -10.483 18.101 31.124 1.00 43.81 162 GLN A O 1
ATOM 1279 N N . ASP A 1 163 ? -12.083 17.087 29.943 1.00 34.88 163 ASP A N 1
ATOM 1280 C CA . ASP A 1 163 ? -12.005 18.025 28.814 1.00 34.88 163 ASP A CA 1
ATOM 1281 C C . ASP A 1 163 ? -13.109 17.794 27.773 1.00 34.88 163 ASP A C 1
ATOM 1283 O O . ASP A 1 163 ? -13.238 16.720 27.183 1.00 34.88 163 ASP A O 1
ATOM 1287 N N . ASP A 1 164 ? -13.892 18.840 27.524 1.00 43.53 164 ASP A N 1
ATOM 1288 C CA . ASP A 1 164 ? -14.948 18.923 26.507 1.00 43.53 164 ASP A CA 1
ATOM 1289 C C . ASP A 1 164 ? -14.336 19.213 25.113 1.00 43.53 164 ASP A C 1
ATOM 1291 O O . ASP A 1 164 ? -14.855 19.988 24.305 1.00 43.53 164 ASP A O 1
ATOM 1295 N N . PHE A 1 165 ? -13.192 18.586 24.812 1.00 42.78 165 PHE A N 1
ATOM 1296 C CA . PHE A 1 165 ? -12.445 18.761 23.567 1.00 42.78 165 PHE A CA 1
ATOM 1297 C C . PHE A 1 165 ? -11.893 17.413 23.070 1.00 42.78 165 PHE A C 1
ATOM 1299 O O . PHE A 1 165 ? -10.781 17.010 23.380 1.00 42.78 165 PHE A O 1
ATOM 1306 N N . ASN A 1 166 ? -12.718 16.698 22.299 1.00 47.56 166 ASN A N 1
ATOM 1307 C CA . ASN A 1 166 ? -12.402 15.497 21.508 1.00 47.56 166 ASN A CA 1
ATOM 1308 C C . ASN A 1 166 ? -11.323 14.535 22.097 1.00 47.56 166 ASN A C 1
ATOM 1310 O O . ASN A 1 166 ? -10.176 14.555 21.648 1.00 47.56 166 ASN A O 1
ATOM 1314 N N . PRO A 1 167 ? -11.681 13.624 23.024 1.00 44.31 167 PRO A N 1
ATOM 1315 C CA . PRO A 1 167 ? -10.757 12.750 23.773 1.00 44.31 167 PRO A CA 1
ATOM 1316 C C . PRO A 1 167 ? -10.102 11.607 22.956 1.00 44.31 167 PRO A C 1
ATOM 1318 O O . PRO A 1 167 ? -9.653 10.603 23.523 1.00 44.31 167 PRO A O 1
ATOM 1321 N N . ASP A 1 168 ? -10.063 11.718 21.626 1.00 51.78 168 ASP A N 1
ATOM 1322 C CA . ASP A 1 168 ? -9.613 10.665 20.704 1.00 51.78 168 ASP A CA 1
ATOM 1323 C C . ASP A 1 168 ? -8.353 11.021 19.894 1.00 51.78 168 ASP A C 1
ATOM 1325 O O . ASP A 1 168 ? -7.779 10.136 19.255 1.00 51.78 168 ASP A O 1
ATOM 1329 N N . THR A 1 169 ? -7.863 12.264 19.958 1.00 50.41 169 THR A N 1
ATOM 1330 C CA . THR A 1 169 ? -6.695 12.744 19.185 1.00 50.41 169 THR A CA 1
ATOM 1331 C C . THR A 1 169 ? -5.376 12.056 19.555 1.00 50.41 169 THR A C 1
ATOM 1333 O O . THR A 1 169 ? -4.497 11.940 18.708 1.00 50.41 169 THR A O 1
ATOM 1336 N N . GLY A 1 170 ? -5.232 11.538 20.780 1.00 52.62 170 GLY A N 1
ATOM 1337 C CA . GLY A 1 170 ? -4.063 10.739 21.185 1.00 52.62 170 GLY A CA 1
ATOM 1338 C C . GLY A 1 170 ? -4.199 9.231 20.938 1.00 52.62 170 GLY A C 1
ATOM 1339 O O . GLY A 1 170 ? -3.208 8.510 20.971 1.00 52.62 170 GLY A O 1
ATOM 1340 N N . LYS A 1 171 ? -5.418 8.727 20.689 1.00 72.69 171 LYS A N 1
ATOM 1341 C CA . LYS A 1 171 ? -5.695 7.279 20.610 1.00 72.69 171 LYS A CA 1
ATOM 1342 C C . LYS A 1 171 ? -5.484 6.680 19.226 1.00 72.69 171 LYS A C 1
ATOM 1344 O O . LYS A 1 171 ? -5.469 5.461 19.115 1.00 72.69 171 LYS A O 1
ATOM 1349 N N . ASN A 1 172 ? -5.376 7.506 18.185 1.00 88.00 172 ASN A N 1
ATOM 1350 C CA . ASN A 1 172 ? -5.325 7.050 16.795 1.00 88.00 172 ASN A CA 1
ATOM 1351 C C . ASN A 1 172 ? -4.226 7.746 15.969 1.00 88.00 172 ASN A C 1
ATOM 1353 O O . ASN A 1 172 ? -4.399 7.961 14.767 1.00 88.00 172 ASN A O 1
ATOM 1357 N N . GLU A 1 173 ? -3.111 8.135 16.599 1.00 93.62 173 GLU A N 1
ATOM 1358 C CA . GLU A 1 173 ? -2.027 8.883 15.944 1.00 93.62 173 GLU A CA 1
ATOM 1359 C C . GLU A 1 173 ? -1.539 8.181 14.665 1.00 93.62 173 GLU A C 1
ATOM 1361 O O . GLU A 1 173 ? -1.403 8.812 13.610 1.00 93.62 173 GLU A O 1
ATOM 1366 N N . LYS A 1 174 ? -1.305 6.861 14.723 1.00 96.31 174 LYS A N 1
ATOM 1367 C CA . LYS A 1 174 ? -0.786 6.110 13.572 1.00 96.31 174 LYS A CA 1
ATOM 1368 C C . LYS A 1 174 ? -1.845 5.925 12.501 1.00 96.31 174 LYS A C 1
ATOM 1370 O O . LYS A 1 174 ? -1.516 5.938 11.316 1.00 96.31 174 LYS A O 1
ATOM 1375 N N . LEU A 1 175 ? -3.114 5.792 12.868 1.00 96.50 175 LEU A N 1
ATOM 1376 C CA . LEU A 1 175 ? -4.205 5.699 11.906 1.00 96.50 175 LEU A CA 1
ATOM 1377 C C . LEU A 1 175 ? -4.489 7.036 11.209 1.00 96.50 175 LEU A C 1
ATOM 1379 O O . LEU A 1 175 ? -4.786 7.037 10.011 1.00 96.50 175 LEU A O 1
ATOM 1383 N N . GLU A 1 176 ? -4.339 8.165 11.900 1.00 96.12 176 GLU A N 1
ATOM 1384 C CA . GLU A 1 176 ? -4.356 9.490 11.275 1.00 96.12 176 GLU A CA 1
ATOM 1385 C C . GLU A 1 176 ? -3.179 9.678 10.313 1.00 96.12 176 GLU A C 1
ATOM 1387 O O . GLU A 1 176 ? -3.362 10.154 9.190 1.00 96.12 176 GLU A O 1
ATOM 1392 N N . ASP A 1 177 ? -1.973 9.272 10.714 1.00 97.62 177 ASP A N 1
ATOM 1393 C CA . ASP A 1 177 ? -0.798 9.302 9.841 1.00 97.62 177 ASP A CA 1
ATOM 1394 C C . ASP A 1 177 ? -0.991 8.408 8.604 1.00 97.62 177 ASP A C 1
ATOM 1396 O O . ASP A 1 177 ? -0.797 8.853 7.468 1.00 97.62 177 ASP A O 1
ATOM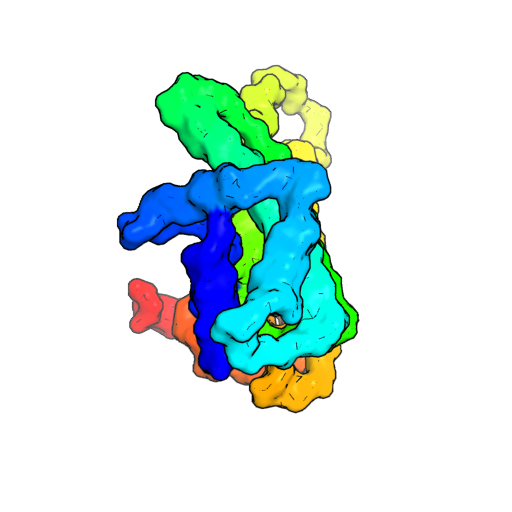 1400 N N . ALA A 1 178 ? -1.520 7.196 8.783 1.00 98.38 178 ALA A N 1
ATOM 1401 C CA . ALA A 1 178 ? -1.889 6.316 7.680 1.00 98.38 178 ALA A CA 1
ATOM 1402 C C . ALA A 1 178 ? -2.918 6.976 6.749 1.00 98.38 178 ALA A C 1
ATOM 1404 O O . ALA A 1 178 ? -2.801 6.863 5.528 1.00 98.38 178 ALA A O 1
ATOM 1405 N N . ALA A 1 179 ? -3.897 7.713 7.286 1.00 97.88 179 ALA A N 1
ATOM 1406 C CA . ALA A 1 179 ? -4.852 8.465 6.476 1.00 97.88 179 ALA A CA 1
ATOM 1407 C C . ALA A 1 179 ? -4.156 9.529 5.609 1.00 97.88 179 ALA A C 1
ATOM 1409 O O . ALA A 1 179 ? -4.506 9.681 4.435 1.00 97.88 179 ALA A O 1
ATOM 1410 N N . ARG A 1 180 ? -3.138 10.230 6.130 1.00 98.19 180 ARG A N 1
ATOM 1411 C CA . ARG A 1 180 ? -2.335 11.196 5.350 1.00 98.19 180 ARG A CA 1
ATOM 1412 C C . ARG A 1 180 ? -1.566 10.503 4.220 1.00 98.19 180 ARG A C 1
ATOM 1414 O O . ARG A 1 180 ? -1.536 11.009 3.097 1.00 98.19 180 ARG A O 1
ATOM 1421 N N . VAL A 1 181 ? -0.989 9.326 4.472 1.00 98.62 181 VAL A N 1
ATOM 1422 C CA . VAL A 1 181 ? -0.314 8.514 3.439 1.00 98.62 181 VAL A CA 1
ATOM 1423 C C . VAL A 1 181 ? -1.306 8.061 2.361 1.00 98.62 181 VAL A C 1
ATOM 1425 O O . VAL A 1 181 ? -1.053 8.271 1.176 1.00 98.62 181 VAL A O 1
ATOM 1428 N N . LEU A 1 182 ? -2.468 7.528 2.752 1.00 98.56 182 LEU A N 1
ATOM 1429 C CA . LEU A 1 182 ? -3.522 7.099 1.825 1.00 98.56 182 LEU A CA 1
ATOM 1430 C C . LEU A 1 182 ? -4.060 8.260 0.972 1.00 98.56 182 LEU A C 1
ATOM 1432 O O . LEU A 1 182 ? -4.362 8.065 -0.203 1.00 98.56 182 LEU A O 1
ATOM 1436 N N . ASN A 1 183 ? -4.129 9.481 1.516 1.00 98.12 183 ASN A N 1
ATOM 1437 C CA . ASN A 1 183 ? -4.484 10.666 0.730 1.00 98.12 183 ASN A CA 1
ATOM 1438 C C . ASN A 1 183 ? -3.459 10.958 -0.362 1.00 98.12 183 ASN A C 1
ATOM 1440 O O . ASN A 1 183 ? -3.850 11.247 -1.488 1.00 98.12 183 ASN A O 1
ATOM 1444 N N . ARG A 1 184 ? -2.156 10.842 -0.071 1.00 98.06 184 ARG A N 1
ATOM 1445 C CA . ARG A 1 184 ? -1.122 10.989 -1.107 1.00 98.06 184 ARG A CA 1
ATOM 1446 C C . ARG A 1 184 ? -1.301 9.950 -2.211 1.00 98.06 184 ARG A C 1
ATOM 1448 O O . ARG A 1 184 ? -1.232 10.304 -3.381 1.00 98.06 184 ARG A O 1
ATOM 1455 N N . MET A 1 185 ? -1.617 8.705 -1.856 1.00 98.25 185 MET A N 1
ATOM 1456 C CA . MET A 1 185 ? -1.905 7.648 -2.834 1.00 98.25 185 MET A CA 1
ATOM 1457 C C . MET A 1 185 ? -3.137 7.974 -3.688 1.00 98.25 185 MET A C 1
ATOM 1459 O O . MET A 1 185 ? -3.105 7.802 -4.901 1.00 98.25 185 MET A O 1
ATOM 1463 N N . PHE A 1 186 ? -4.204 8.498 -3.077 1.00 97.75 186 PHE A N 1
ATOM 1464 C CA . PHE A 1 186 ? -5.391 8.945 -3.807 1.00 97.75 186 PHE A CA 1
ATOM 1465 C C . PHE A 1 186 ? -5.052 10.070 -4.791 1.00 97.75 186 PHE A C 1
ATOM 1467 O O . PHE A 1 186 ? -5.460 10.013 -5.951 1.00 97.75 186 PHE A O 1
ATOM 1474 N N . GLN A 1 187 ? -4.249 11.047 -4.358 1.00 96.62 187 GLN A N 1
ATOM 1475 C CA . GLN A 1 187 ? -3.803 12.144 -5.214 1.00 96.62 187 GLN A CA 1
ATOM 1476 C C . GLN A 1 187 ? -2.965 11.651 -6.403 1.00 96.62 187 GLN A C 1
ATOM 1478 O O . GLN A 1 187 ? -3.176 12.126 -7.517 1.00 96.62 187 GLN A O 1
ATOM 1483 N N . LEU A 1 188 ? -2.081 10.661 -6.215 1.00 96.12 188 LEU A N 1
ATOM 1484 C CA . LEU A 1 188 ? -1.324 10.044 -7.318 1.00 96.12 188 LEU A CA 1
ATOM 1485 C C . LEU A 1 188 ? -2.231 9.442 -8.393 1.00 96.12 188 LEU A C 1
ATOM 1487 O O . LEU A 1 188 ? -1.913 9.530 -9.574 1.00 96.12 188 LEU A O 1
ATOM 1491 N N . CYS A 1 189 ? -3.342 8.825 -7.989 1.00 95.81 189 CYS A N 1
ATOM 1492 C CA . CYS A 1 189 ? -4.281 8.217 -8.924 1.00 95.81 189 CYS A CA 1
ATOM 1493 C C . CYS A 1 189 ? -5.164 9.260 -9.623 1.00 95.81 189 CYS A C 1
ATOM 1495 O O . CYS A 1 189 ? -5.344 9.186 -10.833 1.00 95.81 189 CYS A O 1
ATOM 1497 N N . VAL A 1 190 ? -5.727 10.223 -8.883 1.00 94.88 190 VAL A N 1
ATOM 1498 C CA . VAL A 1 190 ? -6.700 11.182 -9.442 1.00 94.88 190 VAL A CA 1
ATOM 1499 C C . VAL A 1 190 ? -6.048 12.251 -10.322 1.00 94.88 190 VAL A C 1
ATOM 1501 O O . VAL A 1 190 ? -6.648 12.689 -11.297 1.00 94.88 190 VAL A O 1
ATOM 1504 N N . SER A 1 191 ? -4.809 12.647 -10.010 1.00 93.56 191 SER A N 1
ATOM 1505 C CA . SER A 1 191 ? -4.069 13.662 -10.775 1.00 93.56 191 SER A CA 1
ATOM 1506 C C . SER A 1 191 ? -3.363 13.107 -12.012 1.00 93.56 191 SER A C 1
ATOM 1508 O O . SER A 1 191 ? -2.696 13.858 -12.728 1.00 93.56 191 SER A O 1
ATOM 1510 N N . ASP A 1 192 ? -3.492 11.804 -12.266 1.00 94.31 192 ASP A N 1
ATOM 1511 C CA . ASP A 1 192 ? -2.816 11.156 -13.372 1.00 94.31 192 ASP A CA 1
ATOM 1512 C C . ASP A 1 192 ? -3.370 11.599 -14.731 1.00 94.31 192 ASP A C 1
ATOM 1514 O O . ASP A 1 192 ? -4.581 11.625 -14.962 1.00 94.31 192 ASP A O 1
ATOM 1518 N N . ARG A 1 193 ? -2.457 11.951 -15.637 1.00 91.81 193 ARG A N 1
ATOM 1519 C CA . ARG A 1 193 ? -2.775 12.522 -16.955 1.00 91.81 193 ARG A CA 1
ATOM 1520 C C . ARG A 1 193 ? -2.471 11.575 -18.112 1.00 91.81 193 ARG A C 1
ATOM 1522 O O . ARG A 1 193 ? -2.645 11.973 -19.260 1.00 91.81 193 ARG A O 1
ATOM 1529 N N . ALA A 1 194 ? -2.001 10.364 -17.820 1.00 91.94 194 ALA A N 1
ATOM 1530 C CA . ALA A 1 194 ? -1.830 9.334 -18.833 1.00 91.94 194 ALA A CA 1
ATOM 1531 C C . ALA A 1 194 ? -3.186 8.973 -19.481 1.00 91.94 194 ALA A C 1
ATOM 1533 O O . ALA A 1 194 ? -4.234 9.149 -18.840 1.00 91.94 194 ALA A O 1
ATOM 1534 N N . PRO A 1 195 ? -3.182 8.464 -20.726 1.00 92.38 195 PRO A N 1
ATOM 1535 C CA . PRO A 1 195 ? -4.354 7.826 -21.324 1.00 92.38 195 PRO A CA 1
ATOM 1536 C C . PRO A 1 195 ? -4.936 6.758 -20.392 1.00 92.38 195 PRO A C 1
ATOM 1538 O O . PRO A 1 195 ? -4.199 6.140 -19.621 1.00 92.38 195 PRO A O 1
ATOM 1541 N N . LEU A 1 196 ? -6.256 6.546 -20.431 1.00 90.44 196 LEU A N 1
ATOM 1542 C CA . LEU A 1 196 ? -6.937 5.670 -19.470 1.00 90.44 196 LEU A CA 1
ATOM 1543 C C . LEU A 1 196 ? -6.378 4.245 -19.478 1.00 90.44 196 LEU A C 1
ATOM 1545 O O . LEU A 1 196 ? -6.327 3.615 -18.429 1.00 90.44 196 LEU A O 1
ATOM 1549 N N . GLU A 1 197 ? -5.920 3.761 -20.625 1.00 89.06 197 GLU A N 1
ATOM 1550 C CA . GLU A 1 197 ? -5.329 2.439 -20.828 1.00 89.06 197 GLU A CA 1
ATOM 1551 C C . GLU A 1 197 ? -4.085 2.209 -19.956 1.00 89.06 197 GLU A C 1
ATOM 1553 O O . GLU A 1 197 ? -3.856 1.102 -19.476 1.00 89.06 197 GLU A O 1
ATOM 1558 N N . GLU A 1 198 ? -3.321 3.269 -19.694 1.00 89.44 198 GLU A N 1
ATOM 1559 C CA . GLU A 1 198 ? -2.060 3.242 -18.945 1.00 89.44 198 GLU A CA 1
ATOM 1560 C C . GLU A 1 198 ? -2.159 4.033 -17.635 1.00 89.44 198 GLU A C 1
ATOM 1562 O O . GLU A 1 198 ? -1.153 4.335 -16.990 1.00 89.44 198 GLU A O 1
ATOM 1567 N N . SER A 1 199 ? -3.377 4.399 -17.227 1.00 94.31 199 SER A N 1
ATOM 1568 C CA . SER A 1 199 ? -3.572 5.343 -16.138 1.00 94.31 199 SER A CA 1
ATOM 1569 C C . SER A 1 199 ? -3.644 4.690 -14.760 1.00 94.31 199 SER A C 1
ATOM 1571 O O . SER A 1 199 ? -4.316 3.687 -14.514 1.00 94.31 199 SER A O 1
ATOM 1573 N N . ARG A 1 200 ? -3.065 5.385 -13.782 1.00 95.06 200 ARG A N 1
ATOM 1574 C CA . ARG A 1 200 ? -3.202 5.125 -12.345 1.00 95.06 200 ARG A CA 1
ATOM 1575 C C . ARG A 1 200 ? -4.622 5.329 -11.819 1.00 95.06 200 ARG A C 1
ATOM 1577 O O . ARG A 1 200 ? -4.913 4.930 -10.688 1.00 95.06 200 ARG A O 1
ATOM 1584 N N . LYS A 1 201 ? -5.526 5.892 -12.625 1.00 95.50 201 LYS A N 1
ATOM 1585 C CA . LYS A 1 201 ? -6.946 6.067 -12.291 1.00 95.50 201 LYS A CA 1
ATOM 1586 C C . LYS A 1 201 ? -7.664 4.744 -12.015 1.00 95.50 201 LYS A C 1
ATOM 1588 O O . LYS A 1 201 ? -8.580 4.717 -11.194 1.00 95.50 201 LYS A O 1
ATOM 1593 N N . TRP A 1 202 ? -7.180 3.628 -12.562 1.00 94.25 202 TRP A N 1
ATOM 1594 C CA . TRP A 1 202 ? -7.668 2.284 -12.221 1.00 94.25 202 TRP A CA 1
ATOM 1595 C C . TRP A 1 202 ? -7.426 1.881 -10.754 1.00 94.25 202 TRP A C 1
ATOM 1597 O O . TRP A 1 202 ? -8.039 0.939 -10.251 1.00 94.25 202 TRP A O 1
ATOM 1607 N N . GLY A 1 203 ? -6.592 2.620 -10.017 1.00 94.38 203 GLY A N 1
ATOM 1608 C CA . GLY A 1 203 ? -6.407 2.450 -8.575 1.00 94.38 203 GLY A CA 1
ATOM 1609 C C . GLY A 1 203 ? -7.420 3.196 -7.698 1.00 94.38 203 GLY A C 1
ATOM 1610 O O . GLY A 1 203 ? -7.520 2.887 -6.508 1.00 94.38 203 GLY A O 1
ATOM 1611 N N . ILE A 1 204 ? -8.187 4.150 -8.244 1.00 95.81 204 ILE A N 1
ATOM 1612 C CA . ILE A 1 204 ? -8.944 5.143 -7.458 1.00 95.81 204 ILE A CA 1
ATOM 1613 C C . ILE A 1 204 ? -9.894 4.499 -6.455 1.00 95.81 204 ILE A C 1
ATOM 1615 O O . ILE A 1 204 ? -9.750 4.728 -5.255 1.00 95.81 204 ILE A O 1
ATOM 1619 N N . TYR A 1 205 ? -10.841 3.671 -6.908 1.00 95.75 205 TYR A N 1
ATOM 1620 C CA . TYR A 1 205 ? -11.858 3.128 -6.000 1.00 95.75 205 TYR A CA 1
ATOM 1621 C C . TYR A 1 205 ? -11.261 2.208 -4.939 1.00 95.75 205 TYR A C 1
ATOM 1623 O O . TYR A 1 205 ? -11.776 2.128 -3.825 1.00 95.75 205 TYR A O 1
ATOM 1631 N N . ASN A 1 206 ? -10.129 1.572 -5.234 1.00 94.12 206 ASN A N 1
ATOM 1632 C CA . ASN A 1 206 ? -9.416 0.771 -4.254 1.00 94.12 206 ASN A CA 1
ATOM 1633 C C . ASN A 1 206 ? -8.830 1.616 -3.123 1.00 94.12 206 ASN A C 1
ATOM 1635 O O . ASN A 1 206 ? -9.002 1.277 -1.950 1.00 94.12 206 ASN A O 1
ATOM 1639 N N . ILE A 1 207 ? -8.197 2.740 -3.458 1.00 97.31 207 ILE A N 1
ATOM 1640 C CA . ILE A 1 207 ? -7.647 3.663 -2.461 1.00 97.31 207 ILE A CA 1
ATOM 1641 C C . ILE A 1 207 ? -8.760 4.412 -1.717 1.00 97.31 207 ILE A C 1
ATOM 1643 O O . ILE A 1 207 ? -8.693 4.547 -0.496 1.00 97.31 207 ILE A O 1
ATOM 1647 N N . VAL A 1 208 ? -9.827 4.823 -2.408 1.00 97.31 208 VAL A N 1
ATOM 1648 C CA . VAL A 1 208 ? -11.013 5.448 -1.793 1.00 97.31 208 VAL A CA 1
ATOM 1649 C C . VAL A 1 208 ? -11.651 4.515 -0.766 1.00 97.31 208 VAL A C 1
ATOM 1651 O O . VAL A 1 208 ? -11.951 4.938 0.346 1.00 97.31 208 VAL A O 1
ATOM 1654 N N . ASN A 1 209 ? -11.783 3.226 -1.082 1.00 97.38 209 ASN A N 1
ATOM 1655 C CA . ASN A 1 209 ? -12.301 2.237 -0.139 1.00 97.38 209 ASN A CA 1
ATOM 1656 C C . ASN A 1 209 ? -11.416 2.093 1.108 1.00 97.38 209 ASN A C 1
ATOM 1658 O O . ASN A 1 209 ? -11.937 1.895 2.207 1.00 97.38 209 ASN A O 1
ATOM 1662 N N . LEU A 1 210 ? -10.089 2.202 0.968 1.00 97.75 210 LEU A N 1
ATOM 1663 C CA . LEU A 1 210 ? -9.182 2.245 2.119 1.00 97.75 210 LEU A CA 1
ATOM 1664 C C . LEU A 1 210 ? -9.382 3.526 2.938 1.00 97.75 210 LEU A C 1
ATOM 1666 O O . LEU A 1 210 ? -9.467 3.440 4.161 1.00 97.75 210 LEU A O 1
ATOM 1670 N N . LEU A 1 211 ? -9.519 4.686 2.288 1.00 97.81 211 LEU A N 1
ATOM 1671 C CA . LEU A 1 211 ? -9.777 5.968 2.950 1.00 97.81 211 LEU A CA 1
ATOM 1672 C C . LEU A 1 211 ? -11.101 5.969 3.713 1.00 97.81 211 LEU A C 1
ATOM 1674 O O . LEU A 1 211 ? -11.104 6.316 4.889 1.00 97.81 211 LEU A O 1
ATOM 1678 N N . PHE A 1 212 ? -12.199 5.507 3.110 1.00 96.38 212 PHE A N 1
ATOM 1679 C CA . PHE A 1 212 ? -13.481 5.369 3.804 1.00 96.38 212 PHE A CA 1
ATOM 1680 C C . PHE A 1 212 ? -13.357 4.449 5.018 1.00 96.38 212 PHE A C 1
ATOM 1682 O O . PHE A 1 212 ? -13.690 4.847 6.132 1.00 96.38 212 PHE A O 1
ATOM 1689 N N . LYS A 1 213 ? -12.774 3.255 4.854 1.00 95.75 213 LYS A N 1
ATOM 1690 C CA . LYS A 1 213 ? -12.522 2.338 5.978 1.00 95.75 213 LYS A CA 1
ATOM 1691 C C . LYS A 1 213 ? -11.699 2.992 7.091 1.00 95.75 213 LYS A C 1
ATOM 1693 O O . LYS A 1 213 ? -11.901 2.670 8.262 1.00 95.75 213 LYS A O 1
ATOM 1698 N N . THR A 1 214 ? -10.736 3.843 6.754 1.00 95.94 214 THR A N 1
ATOM 1699 C CA . THR A 1 214 ? -9.903 4.570 7.723 1.00 95.94 214 THR A CA 1
ATOM 1700 C C . THR A 1 214 ? -10.683 5.686 8.413 1.00 95.94 214 THR A C 1
ATOM 1702 O O . THR A 1 214 ? -10.732 5.712 9.637 1.00 95.94 214 THR A O 1
ATOM 1705 N N . TYR A 1 215 ? -11.374 6.549 7.669 1.00 94.75 215 TYR A N 1
ATOM 1706 C CA . TYR A 1 215 ? -12.133 7.667 8.230 1.00 94.75 215 TYR A CA 1
ATOM 1707 C C . TYR A 1 215 ? -13.302 7.235 9.101 1.00 94.75 215 TYR A C 1
ATOM 1709 O O . TYR A 1 215 ? -13.514 7.819 10.157 1.00 94.75 215 TYR A O 1
ATOM 1717 N N . PHE A 1 216 ? -14.015 6.177 8.718 1.00 92.00 216 PHE A N 1
ATOM 1718 C CA . PHE A 1 216 ? -15.050 5.600 9.572 1.00 92.00 216 PHE A CA 1
ATOM 1719 C C . PHE A 1 216 ? -14.470 5.032 10.871 1.00 92.00 216 PHE A C 1
ATOM 1721 O O . PHE A 1 216 ? -15.094 5.143 11.920 1.00 92.00 216 PHE A O 1
ATOM 1728 N N . LYS A 1 217 ? -13.258 4.461 10.829 1.00 91.31 217 LYS A N 1
ATOM 1729 C CA . LYS A 1 217 ? -12.583 3.955 12.032 1.00 91.31 217 LYS A CA 1
ATOM 1730 C C . LYS A 1 217 ? -12.104 5.088 12.950 1.00 91.31 217 LYS A C 1
ATOM 1732 O O . LYS A 1 217 ? -12.144 4.908 14.159 1.00 91.31 217 LYS A O 1
ATOM 1737 N N . LEU A 1 218 ? -11.720 6.229 12.378 1.00 90.44 218 LEU A N 1
ATOM 1738 C CA . LEU A 1 218 ? -11.360 7.470 13.079 1.00 90.44 218 LEU A CA 1
ATOM 1739 C C . LEU A 1 218 ? -12.574 8.302 13.534 1.00 90.44 218 LEU A C 1
ATOM 1741 O O . LEU A 1 218 ? -12.400 9.442 13.952 1.00 90.44 218 LEU A O 1
ATOM 1745 N N . ASN A 1 219 ? -13.804 7.806 13.354 1.00 88.00 219 ASN A N 1
ATOM 1746 C CA . ASN A 1 219 ? -15.036 8.578 13.563 1.00 88.00 219 ASN A CA 1
ATOM 1747 C C . ASN A 1 219 ? -15.046 9.951 12.840 1.00 88.00 219 ASN A C 1
ATOM 1749 O O . ASN A 1 219 ? -15.689 10.908 13.256 1.00 88.00 219 ASN A O 1
ATOM 1753 N N . SER A 1 220 ? -14.317 10.055 11.726 1.00 88.44 220 SER A N 1
ATOM 1754 C CA . SER A 1 220 ? -14.060 11.295 10.986 1.00 88.44 220 SER A CA 1
ATOM 1755 C C . SER A 1 220 ? -14.784 11.291 9.639 1.00 88.44 220 SER A C 1
ATOM 1757 O O . SER A 1 220 ? -14.208 11.596 8.593 1.00 88.44 220 SER A O 1
ATOM 1759 N N . VAL A 1 221 ? -16.070 10.917 9.642 1.00 86.50 221 VAL A N 1
ATOM 1760 C CA . VAL A 1 221 ? -16.875 10.714 8.421 1.00 86.50 221 VAL A CA 1
ATOM 1761 C C . VAL A 1 221 ? -16.907 11.965 7.534 1.00 86.50 221 VAL A C 1
ATOM 1763 O O . VAL A 1 221 ? -16.895 11.845 6.309 1.00 86.50 221 VAL A O 1
ATOM 1766 N N . ALA A 1 222 ? -16.843 13.162 8.126 1.00 86.44 222 ALA A N 1
ATOM 1767 C CA . ALA A 1 222 ? -16.785 14.430 7.399 1.00 86.44 222 ALA A CA 1
ATOM 1768 C C . ALA A 1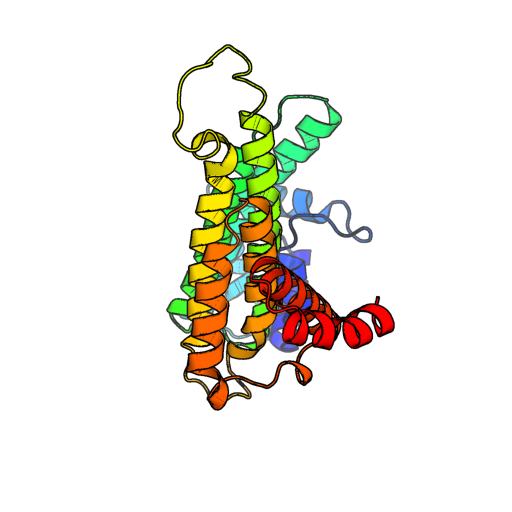 222 ? -15.626 14.506 6.383 1.00 86.44 222 ALA A C 1
ATOM 1770 O O . ALA A 1 222 ? -15.795 15.097 5.316 1.00 86.44 222 ALA A O 1
ATOM 1771 N N . LEU A 1 223 ? -14.484 13.861 6.651 1.00 90.12 223 LEU A N 1
ATOM 1772 C CA . LEU A 1 223 ? -13.345 13.827 5.724 1.00 90.12 223 LEU A CA 1
ATOM 1773 C C . LEU A 1 223 ? -13.644 13.016 4.456 1.00 90.12 223 LEU A C 1
ATOM 1775 O O . LEU A 1 223 ? -13.127 13.335 3.384 1.00 90.12 223 LEU A O 1
ATOM 1779 N N . SER A 1 224 ? -14.542 12.031 4.536 1.00 91.56 224 SER A N 1
ATOM 1780 C CA . SER A 1 224 ? -14.994 11.260 3.371 1.00 91.56 224 SER A CA 1
ATOM 1781 C C . SER A 1 224 ? -15.683 12.150 2.333 1.00 91.56 224 SER A C 1
ATOM 1783 O O . SER A 1 224 ? -15.566 11.896 1.135 1.00 91.56 224 SER A O 1
ATOM 1785 N N . LYS A 1 225 ? -16.323 13.250 2.761 1.00 89.31 225 LYS A N 1
ATOM 1786 C CA . LYS A 1 225 ? -16.962 14.219 1.856 1.00 89.31 225 LYS A CA 1
ATOM 1787 C C . LYS A 1 225 ? -15.948 14.897 0.939 1.00 89.31 225 LYS A C 1
ATOM 1789 O O . LYS A 1 225 ? -16.249 15.147 -0.224 1.00 89.31 225 LYS A O 1
ATOM 1794 N N . ASN A 1 226 ? -14.737 15.161 1.428 1.00 92.00 226 ASN A N 1
ATOM 1795 C CA . ASN A 1 226 ? -13.679 15.757 0.609 1.00 92.00 226 ASN A CA 1
ATOM 1796 C C . ASN A 1 226 ? -13.247 14.805 -0.513 1.00 92.00 226 ASN A C 1
ATOM 1798 O O . ASN A 1 226 ? -13.043 15.246 -1.641 1.00 92.00 226 ASN A O 1
ATOM 1802 N N . ILE A 1 227 ? -13.193 13.502 -0.227 1.00 94.75 227 ILE A N 1
ATOM 1803 C CA . ILE A 1 227 ? -12.902 12.473 -1.231 1.00 94.75 227 ILE A CA 1
ATOM 1804 C C . ILE A 1 227 ? -14.020 12.397 -2.273 1.00 94.75 227 ILE A C 1
ATOM 1806 O O . ILE A 1 227 ? -13.740 12.404 -3.467 1.00 94.75 227 ILE A O 1
ATOM 1810 N N . ILE A 1 228 ? -15.286 12.399 -1.843 1.00 93.31 228 ILE A N 1
ATOM 1811 C CA . ILE A 1 228 ? -16.442 12.378 -2.756 1.00 93.31 228 ILE A CA 1
ATOM 1812 C C . ILE A 1 228 ? -16.439 13.602 -3.675 1.00 93.31 228 ILE A C 1
ATOM 1814 O O . ILE A 1 228 ? -16.594 13.456 -4.885 1.00 93.31 228 ILE A O 1
ATOM 1818 N N . ARG A 1 229 ? -16.210 14.803 -3.130 1.00 93.19 229 ARG A N 1
ATOM 1819 C CA . ARG A 1 229 ? -16.121 16.037 -3.927 1.00 93.19 229 ARG A CA 1
ATOM 1820 C C . ARG A 1 229 ? -14.989 15.975 -4.949 1.00 93.19 229 ARG A C 1
ATOM 1822 O O . ARG A 1 229 ? -15.190 16.376 -6.090 1.00 93.19 229 ARG A O 1
ATOM 1829 N N . ALA A 1 230 ? -13.826 15.447 -4.565 1.00 93.12 230 ALA A N 1
ATOM 1830 C CA . ALA A 1 230 ? -12.709 15.266 -5.488 1.00 93.12 230 ALA A CA 1
ATOM 1831 C C . ALA A 1 230 ? -13.061 14.293 -6.629 1.00 93.12 230 ALA A C 1
ATOM 1833 O O . ALA A 1 230 ? -12.795 14.593 -7.788 1.00 93.12 230 ALA A O 1
ATOM 1834 N N . LEU A 1 231 ? -13.733 13.174 -6.328 1.00 93.62 231 LEU A N 1
ATOM 1835 C CA . LEU A 1 231 ? -14.219 12.241 -7.353 1.00 93.62 231 LEU A CA 1
ATOM 1836 C C . LEU A 1 231 ? -15.239 12.887 -8.295 1.00 93.62 231 LEU A C 1
ATOM 1838 O O . LEU A 1 231 ? -15.176 12.681 -9.502 1.00 93.62 231 LEU A O 1
ATOM 1842 N N . GLN A 1 232 ? -16.169 13.679 -7.757 1.00 92.00 232 GLN A N 1
ATOM 1843 C CA . GLN A 1 232 ? -17.168 14.393 -8.556 1.00 92.00 232 GLN A CA 1
ATOM 1844 C C . GLN A 1 232 ? -16.520 15.424 -9.484 1.00 92.00 232 GLN A C 1
ATOM 1846 O O . GLN A 1 232 ? -16.906 15.514 -10.648 1.00 92.00 232 GLN A O 1
ATOM 1851 N N . ALA A 1 233 ? -15.518 16.159 -8.995 1.00 92.50 233 ALA A N 1
ATOM 1852 C CA . ALA A 1 233 ? -14.774 17.131 -9.791 1.00 92.50 233 ALA A CA 1
ATOM 1853 C C . ALA A 1 233 ? -14.000 16.476 -10.949 1.00 92.50 233 ALA A C 1
ATOM 1855 O O . ALA A 1 233 ? -13.869 17.078 -12.009 1.00 92.50 233 ALA A O 1
ATOM 1856 N N . SER A 1 234 ? -13.535 15.238 -10.767 1.00 89.00 234 SER A N 1
ATOM 1857 C CA . SER A 1 234 ? -12.790 14.475 -11.778 1.00 89.00 234 SER A CA 1
ATOM 1858 C C . SER A 1 234 ? -13.645 13.466 -12.552 1.00 89.00 234 SER A C 1
ATOM 1860 O O . SER A 1 234 ? -13.093 12.641 -13.273 1.00 89.00 234 SER A O 1
ATOM 1862 N N . ARG A 1 235 ? -14.982 13.507 -12.432 1.00 85.81 235 ARG A N 1
ATOM 1863 C CA . ARG A 1 235 ? -15.884 12.484 -12.996 1.00 85.81 235 ARG A CA 1
ATOM 1864 C C . ARG A 1 235 ? -15.743 12.302 -14.511 1.00 85.81 235 ARG A C 1
ATOM 1866 O O . ARG A 1 235 ? -15.893 11.189 -14.987 1.00 85.81 235 ARG A O 1
ATOM 1873 N N . GLY A 1 236 ? -15.461 13.375 -15.252 1.00 84.94 236 GLY A N 1
ATOM 1874 C CA . GLY A 1 236 ? -15.256 13.306 -16.705 1.00 84.94 236 GLY A CA 1
ATOM 1875 C C . GLY A 1 236 ? -13.939 12.645 -17.122 1.00 84.94 236 GLY A C 1
ATOM 1876 O O . GLY A 1 236 ? -13.814 12.220 -18.265 1.00 84.94 236 GLY A O 1
ATOM 1877 N N . ASP A 1 237 ? -12.987 12.532 -16.195 1.00 87.81 237 ASP A N 1
ATOM 1878 C CA . ASP A 1 237 ? -11.622 12.086 -16.469 1.00 87.81 237 ASP A CA 1
ATOM 1879 C C . ASP A 1 237 ? -11.307 10.704 -15.883 1.00 87.81 237 ASP A C 1
ATOM 1881 O O . ASP A 1 237 ? -10.211 10.193 -16.126 1.00 87.81 237 ASP A O 1
ATOM 1885 N N . ILE A 1 238 ? -12.204 10.115 -15.083 1.00 91.62 238 ILE A N 1
ATOM 1886 C CA . ILE A 1 238 ? -12.020 8.811 -14.425 1.00 91.62 238 ILE A CA 1
ATOM 1887 C C . ILE A 1 238 ? -12.978 7.764 -15.012 1.00 91.62 238 ILE A C 1
ATOM 1889 O O . ILE A 1 238 ? -14.090 8.124 -15.395 1.00 91.62 238 ILE A O 1
ATOM 1893 N N . PRO A 1 239 ? -12.599 6.472 -15.061 1.00 91.19 239 PRO A N 1
ATOM 1894 C CA . PRO A 1 239 ? -13.518 5.425 -15.497 1.00 91.19 239 PRO A CA 1
ATOM 1895 C C . PRO A 1 239 ? -14.734 5.315 -14.567 1.00 91.19 239 PRO A C 1
ATOM 1897 O O . PRO A 1 239 ? -14.612 5.504 -13.352 1.00 91.19 239 PRO A O 1
ATOM 1900 N N . ASP A 1 240 ? -15.888 4.950 -15.128 1.00 91.88 240 ASP A N 1
ATOM 1901 C CA . ASP A 1 240 ? -17.102 4.694 -14.349 1.00 91.88 240 ASP A CA 1
ATOM 1902 C C . ASP A 1 240 ? -16.884 3.563 -13.337 1.00 91.88 240 ASP A C 1
ATOM 1904 O O . ASP A 1 240 ? -16.162 2.598 -13.607 1.00 91.88 240 ASP A O 1
ATOM 1908 N N . VAL A 1 241 ? -17.544 3.652 -12.175 1.00 91.81 241 VAL A N 1
ATOM 1909 C CA . VAL A 1 241 ? -17.391 2.673 -11.085 1.00 91.81 241 VAL A CA 1
ATOM 1910 C C . VAL A 1 241 ? -17.731 1.250 -11.537 1.00 91.81 241 VAL A C 1
ATOM 1912 O O . VAL A 1 241 ? -17.102 0.294 -11.088 1.00 91.81 241 VAL A O 1
ATOM 1915 N N . GLU A 1 242 ? -18.660 1.102 -12.480 1.00 92.62 242 GLU A N 1
ATOM 1916 C CA . GLU A 1 242 ? -19.058 -0.165 -13.096 1.00 92.62 242 GLU A CA 1
ATOM 1917 C C . GLU A 1 242 ? -17.906 -0.875 -13.830 1.00 92.62 242 GLU A C 1
ATOM 1919 O O . GLU A 1 242 ? -17.950 -2.095 -13.983 1.00 92.62 242 GLU A O 1
ATOM 1924 N N . SER A 1 243 ? -16.851 -0.146 -14.212 1.00 93.00 243 SER A N 1
ATOM 1925 C CA . SER A 1 243 ? -15.659 -0.690 -14.882 1.00 93.00 243 SER A CA 1
ATOM 1926 C C . SER A 1 243 ? -14.663 -1.350 -13.919 1.00 93.00 243 SER A C 1
ATOM 1928 O O . SER A 1 243 ? -13.685 -1.956 -14.352 1.00 93.00 243 SER A O 1
ATOM 1930 N N . PHE A 1 244 ? -14.872 -1.233 -12.605 1.00 92.62 244 PHE A N 1
ATOM 1931 C CA . PHE A 1 244 ? -13.962 -1.767 -11.588 1.00 92.62 244 PHE A CA 1
ATOM 1932 C C . PHE A 1 244 ? -14.409 -3.154 -11.102 1.00 92.62 244 PHE A C 1
ATOM 1934 O O . PHE A 1 244 ? -15.577 -3.510 -11.233 1.00 92.62 244 PHE A O 1
ATOM 1941 N N . PRO A 1 245 ? -13.534 -3.954 -10.470 1.00 92.12 245 PRO A N 1
ATOM 1942 C CA . PRO A 1 245 ? -13.934 -5.214 -9.845 1.00 92.12 245 PRO A CA 1
ATOM 1943 C C . PRO A 1 245 ? -15.129 -5.062 -8.893 1.00 92.12 245 PRO A C 1
ATOM 1945 O O . PRO A 1 245 ? -15.175 -4.125 -8.090 1.00 92.12 245 PRO A O 1
ATOM 1948 N N . LYS A 1 246 ? -16.071 -6.018 -8.932 1.00 91.94 246 LYS A N 1
ATOM 1949 C CA . LYS A 1 246 ? -17.315 -5.986 -8.133 1.00 91.94 246 LYS A CA 1
ATOM 1950 C C . LYS A 1 246 ? -17.070 -5.705 -6.648 1.00 91.94 246 LYS A C 1
ATOM 1952 O O . LYS A 1 246 ? -17.783 -4.904 -6.053 1.00 91.94 246 LYS A O 1
ATOM 1957 N N . SER A 1 247 ? -16.024 -6.287 -6.063 1.00 90.56 247 SER A N 1
ATOM 1958 C CA . SER A 1 247 ? -15.641 -6.068 -4.661 1.00 90.56 247 SER A CA 1
ATOM 1959 C C . SER A 1 247 ? -15.357 -4.594 -4.332 1.00 90.56 247 SER A C 1
ATOM 1961 O O . SER A 1 247 ? -15.717 -4.114 -3.251 1.00 90.56 247 SER A O 1
ATOM 1963 N N . HIS A 1 248 ? -14.747 -3.852 -5.262 1.00 93.12 248 HIS A N 1
ATOM 1964 C CA . HIS A 1 248 ? -14.485 -2.424 -5.098 1.00 93.12 248 HIS A CA 1
ATOM 1965 C C . HIS A 1 248 ? -15.784 -1.629 -5.204 1.00 93.12 248 HIS A C 1
ATOM 1967 O O . HIS A 1 248 ? -16.006 -0.726 -4.397 1.00 93.12 248 HIS A O 1
ATOM 1973 N N . GLN A 1 249 ? -16.645 -1.999 -6.158 1.00 94.06 249 GLN A N 1
ATOM 1974 C CA . GLN A 1 249 ? -17.937 -1.353 -6.373 1.00 94.06 249 GLN A CA 1
ATOM 1975 C C . GLN A 1 249 ? -18.846 -1.492 -5.155 1.00 94.06 249 GLN A C 1
ATOM 1977 O O . GLN A 1 249 ? -19.372 -0.494 -4.676 1.00 94.06 249 GLN A O 1
ATOM 1982 N N . VAL A 1 250 ? -19.004 -2.715 -4.635 1.00 93.56 250 VAL A N 1
ATOM 1983 C CA . VAL A 1 250 ? -19.854 -3.013 -3.472 1.00 93.56 250 VAL A CA 1
ATOM 1984 C C . VAL A 1 250 ? -19.381 -2.225 -2.255 1.00 93.56 250 VAL A C 1
ATOM 1986 O O . VAL A 1 250 ? -20.179 -1.548 -1.614 1.00 93.56 250 VAL A O 1
ATOM 1989 N N . THR A 1 251 ? -18.072 -2.232 -1.979 1.00 93.38 251 THR A N 1
ATOM 1990 C CA . THR A 1 251 ? -17.508 -1.473 -0.853 1.00 93.38 251 THR A CA 1
ATOM 1991 C C . THR A 1 251 ? -17.756 0.031 -1.013 1.00 93.38 251 THR A C 1
ATOM 1993 O O . THR A 1 251 ? -18.194 0.682 -0.066 1.00 93.38 251 THR A O 1
ATOM 1996 N N . PHE A 1 252 ? -17.519 0.583 -2.206 1.00 94.94 252 PHE A N 1
ATOM 1997 C CA . PHE A 1 252 ? -17.718 2.0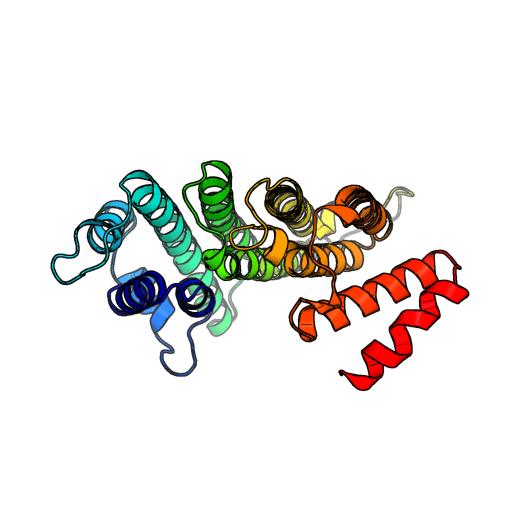06 -2.474 1.00 94.94 252 PHE A CA 1
ATOM 1998 C C . PHE A 1 252 ? -19.191 2.402 -2.325 1.00 94.94 252 PHE A C 1
ATOM 2000 O O . PHE A 1 252 ? -19.506 3.343 -1.598 1.00 94.94 252 PHE A O 1
ATOM 2007 N N . LYS A 1 253 ? -20.096 1.646 -2.959 1.00 94.00 253 LYS A N 1
ATOM 2008 C CA . LYS A 1 253 ? -21.551 1.858 -2.927 1.00 94.00 253 LYS A CA 1
ATOM 2009 C C . LYS A 1 253 ? -22.110 1.748 -1.505 1.00 94.00 253 LYS A C 1
ATOM 2011 O O . LYS A 1 253 ? -22.913 2.592 -1.115 1.00 94.00 253 LYS A O 1
ATOM 2016 N N . TYR A 1 254 ? -21.623 0.797 -0.704 1.00 93.31 254 TYR A N 1
ATOM 2017 C CA . TYR A 1 254 ? -21.963 0.692 0.717 1.00 93.31 254 TYR A CA 1
ATOM 2018 C C . TYR A 1 254 ? -21.597 1.968 1.486 1.00 93.31 254 TYR A C 1
ATOM 2020 O O . TYR A 1 254 ? -22.458 2.576 2.116 1.00 93.31 254 TYR A O 1
ATOM 2028 N N . TYR A 1 255 ? -20.340 2.418 1.403 1.00 93.00 255 TYR A N 1
ATOM 2029 C CA . TYR A 1 255 ? -19.912 3.615 2.131 1.00 93.00 255 TYR A CA 1
ATOM 2030 C C . TYR A 1 255 ? -20.608 4.885 1.640 1.00 93.00 255 TYR A C 1
ATOM 2032 O O . TYR A 1 255 ? -20.959 5.721 2.466 1.00 93.00 255 TYR A O 1
ATOM 2040 N N . MET A 1 256 ? -20.863 5.016 0.335 1.00 93.19 256 MET A N 1
ATOM 2041 C CA . MET A 1 256 ? -21.669 6.112 -0.211 1.00 93.19 256 MET A CA 1
ATOM 2042 C C . MET A 1 256 ? -23.066 6.152 0.418 1.00 93.19 256 MET A C 1
ATOM 2044 O O . MET A 1 256 ? -23.483 7.212 0.881 1.00 93.19 256 MET A O 1
ATOM 2048 N N . GLY A 1 257 ? -23.749 5.004 0.502 1.00 90.75 257 GLY A N 1
ATOM 2049 C CA . GLY A 1 257 ? -25.067 4.907 1.132 1.00 90.75 257 GLY A CA 1
ATOM 2050 C C . GLY A 1 257 ? -25.038 5.271 2.618 1.00 90.75 257 GLY A C 1
ATOM 2051 O O . GLY A 1 257 ? -25.864 6.055 3.076 1.00 90.75 257 GLY A O 1
ATOM 2052 N N . VAL A 1 258 ? -24.043 4.782 3.367 1.00 90.12 258 VAL A N 1
ATOM 2053 C CA . VAL A 1 258 ? -23.884 5.125 4.792 1.00 90.12 258 VAL A CA 1
ATOM 2054 C C . VAL A 1 258 ? -23.598 6.617 4.986 1.00 90.12 258 VAL A C 1
ATOM 2056 O O . VAL A 1 258 ? -24.169 7.232 5.882 1.00 90.12 258 VAL A O 1
ATOM 2059 N N . ILE A 1 259 ? -22.740 7.221 4.158 1.00 90.25 259 ILE A N 1
ATOM 2060 C CA . ILE A 1 259 ? -22.440 8.660 4.234 1.00 90.25 259 ILE A CA 1
ATOM 2061 C C . ILE A 1 259 ? -23.708 9.479 3.979 1.00 90.25 259 ILE A C 1
ATOM 2063 O O . ILE A 1 259 ? -24.009 10.369 4.765 1.00 90.25 259 ILE A O 1
ATOM 2067 N N . GLN A 1 260 ? -24.473 9.146 2.938 1.00 89.31 260 GLN A N 1
ATOM 2068 C CA . GLN A 1 260 ? -25.725 9.836 2.611 1.00 89.31 260 GLN A CA 1
ATOM 2069 C C . GLN A 1 260 ? -26.790 9.653 3.697 1.00 89.31 260 GLN A C 1
ATOM 2071 O O . GLN A 1 260 ? -27.513 10.593 4.012 1.00 89.31 260 GLN A O 1
ATOM 2076 N N . PHE A 1 261 ? -26.855 8.472 4.319 1.00 88.62 261 PHE A N 1
ATOM 2077 C CA . PHE A 1 261 ? -27.744 8.220 5.453 1.00 88.62 261 PHE A CA 1
ATOM 2078 C C . PHE A 1 261 ? -27.406 9.119 6.647 1.00 88.62 261 PHE A C 1
ATOM 2080 O O . PHE A 1 261 ? -28.301 9.705 7.250 1.00 88.62 261 PHE A O 1
ATOM 2087 N N . LEU A 1 262 ? -26.115 9.262 6.966 1.00 86.75 262 LEU A N 1
ATOM 2088 C CA . LEU A 1 262 ? -25.637 10.158 8.026 1.00 86.75 262 LEU A CA 1
ATOM 2089 C C . LEU A 1 262 ? -25.852 11.645 7.696 1.00 86.75 262 LEU A C 1
ATOM 2091 O O . LEU A 1 262 ? -25.828 12.475 8.597 1.00 86.75 262 LEU A O 1
ATOM 2095 N N . GLU A 1 263 ? -26.043 11.983 6.421 1.00 85.81 263 GLU A N 1
ATOM 2096 C CA . GLU A 1 263 ? -26.425 13.322 5.958 1.00 85.81 263 GLU A CA 1
ATOM 2097 C C . GLU A 1 263 ? -27.945 13.526 5.877 1.00 85.81 263 GLU A C 1
ATOM 2099 O O . GLU A 1 263 ? -28.385 14.572 5.408 1.00 85.81 263 GLU A O 1
ATOM 2104 N N . GLU A 1 264 ? -28.741 12.544 6.311 1.00 88.81 264 GLU A N 1
ATOM 2105 C CA . GLU A 1 264 ? -30.209 12.557 6.243 1.00 88.81 264 GLU A CA 1
ATOM 2106 C C . GLU A 1 264 ? -30.771 12.635 4.804 1.00 88.81 264 GLU A C 1
ATOM 2108 O O . GLU A 1 264 ? -31.973 12.819 4.599 1.00 88.81 264 GLU A O 1
ATOM 2113 N N . ASP A 1 265 ? -29.941 12.399 3.778 1.00 87.44 265 ASP A N 1
ATOM 2114 C CA . ASP A 1 265 ? -30.391 12.215 2.394 1.00 87.44 265 ASP A CA 1
ATOM 2115 C C . ASP A 1 265 ? -30.806 10.756 2.170 1.00 87.44 265 ASP A C 1
ATOM 2117 O O . ASP A 1 265 ? -30.173 9.977 1.450 1.00 87.44 265 ASP A O 1
ATOM 2121 N N . TYR A 1 266 ? -31.906 10.366 2.817 1.00 83.19 266 TYR A N 1
ATOM 2122 C CA . TYR A 1 266 ? -32.427 8.998 2.758 1.00 83.19 266 TYR A CA 1
ATOM 2123 C C . TYR A 1 266 ? -32.785 8.560 1.334 1.00 83.19 266 TYR A C 1
ATOM 2125 O O . TYR A 1 266 ? -32.700 7.375 1.012 1.00 83.19 266 TYR A O 1
ATOM 2133 N N . LYS A 1 267 ? -33.162 9.507 0.463 1.00 85.56 267 LYS A N 1
ATOM 2134 C CA . LYS A 1 267 ? -33.490 9.213 -0.938 1.00 85.56 267 LYS A CA 1
ATOM 2135 C C . LYS A 1 267 ? -32.266 8.709 -1.684 1.00 85.56 267 LYS A C 1
ATOM 2137 O O . LYS A 1 267 ? -32.367 7.725 -2.409 1.00 85.56 267 LYS A O 1
ATOM 2142 N N . GLN A 1 268 ? -31.121 9.364 -1.510 1.00 82.50 268 GLN A N 1
ATOM 2143 C CA . GLN A 1 268 ? -29.895 8.897 -2.141 1.00 82.50 268 GLN A CA 1
ATOM 2144 C C . GLN A 1 268 ? -29.300 7.687 -1.420 1.00 82.50 268 GLN A C 1
ATOM 2146 O O . GLN A 1 268 ? -28.858 6.763 -2.097 1.00 82.50 268 GLN A O 1
ATOM 2151 N N . ALA A 1 269 ? -29.390 7.632 -0.087 1.00 80.06 269 ALA A N 1
ATOM 2152 C CA . ALA A 1 269 ? -28.826 6.556 0.726 1.00 80.06 269 ALA A CA 1
ATOM 2153 C C . ALA A 1 269 ? -29.384 5.158 0.410 1.00 80.06 269 ALA A C 1
ATOM 2155 O O . ALA A 1 269 ? -28.682 4.163 0.587 1.00 80.06 269 ALA A O 1
ATOM 2156 N N . ILE A 1 270 ? -30.639 5.070 -0.049 1.00 78.19 270 ILE A N 1
ATOM 2157 C CA . ILE A 1 270 ? -31.305 3.797 -0.366 1.00 78.19 270 ILE A CA 1
ATOM 2158 C C . ILE A 1 270 ? -30.86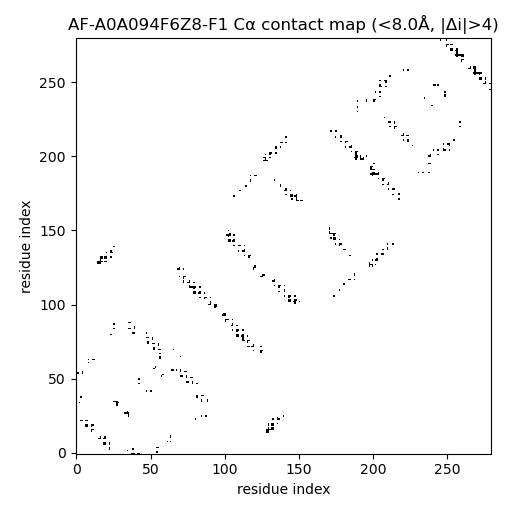6 3.236 -1.725 1.00 78.19 270 ILE A C 1
ATOM 2160 O O . ILE A 1 270 ? -30.799 2.021 -1.894 1.00 78.19 270 ILE A O 1
ATOM 2164 N N . ASN A 1 271 ? -30.526 4.089 -2.692 1.00 80.75 271 ASN A N 1
ATOM 2165 C CA . ASN A 1 271 ? -30.232 3.665 -4.067 1.00 80.75 271 ASN A CA 1
ATOM 2166 C C . ASN A 1 271 ? -29.113 2.609 -4.192 1.00 80.75 271 ASN A C 1
ATOM 2168 O O . ASN A 1 271 ? -29.249 1.703 -5.015 1.00 80.75 271 ASN A O 1
ATOM 2172 N N . PRO A 1 272 ? -28.018 2.662 -3.408 1.00 77.94 272 PRO A N 1
ATOM 2173 C CA . PRO A 1 272 ? -26.952 1.668 -3.484 1.00 77.94 272 PRO A CA 1
ATOM 2174 C C . PRO A 1 272 ? -27.311 0.322 -2.835 1.00 77.94 272 PRO A C 1
ATOM 2176 O O . PRO A 1 272 ? -26.627 -0.667 -3.096 1.00 77.94 272 PRO A O 1
ATOM 2179 N N . ILE A 1 273 ? -28.349 0.272 -1.990 1.00 76.88 273 ILE A N 1
ATOM 2180 C CA . ILE A 1 273 ? -28.661 -0.868 -1.118 1.00 76.88 273 ILE A CA 1
ATOM 2181 C C . ILE A 1 273 ? -28.971 -2.158 -1.902 1.00 76.88 273 ILE A C 1
ATOM 2183 O O . ILE A 1 273 ? -28.334 -3.168 -1.598 1.00 76.88 273 ILE A O 1
ATOM 2187 N N . PRO A 1 274 ? -29.861 -2.166 -2.919 1.00 81.31 274 PRO A N 1
ATOM 2188 C CA . PRO A 1 274 ? -30.153 -3.385 -3.679 1.00 81.31 274 PRO A CA 1
ATOM 2189 C C . PRO A 1 274 ? -28.898 -3.978 -4.327 1.00 81.31 274 PRO A C 1
ATOM 2191 O O . PRO A 1 274 ? -28.610 -5.158 -4.168 1.00 81.31 274 PRO A O 1
ATOM 2194 N N . TYR A 1 275 ? -28.076 -3.129 -4.954 1.00 80.19 275 TYR A N 1
ATOM 2195 C CA . TYR A 1 275 ? -26.838 -3.566 -5.597 1.00 80.19 275 TYR A CA 1
ATOM 2196 C C . TYR A 1 275 ? -25.861 -4.216 -4.611 1.00 80.19 275 TYR A C 1
ATOM 2198 O O . TYR A 1 275 ? -25.211 -5.202 -4.953 1.00 80.19 275 TYR A O 1
ATOM 2206 N N . VAL A 1 276 ? -25.735 -3.648 -3.406 1.00 78.00 276 VAL A N 1
ATOM 2207 C CA . VAL A 1 276 ? -24.862 -4.177 -2.353 1.00 78.00 276 VAL A CA 1
ATOM 2208 C C . VAL A 1 276 ? -25.369 -5.536 -1.870 1.00 78.00 276 VAL A C 1
ATOM 2210 O O . VAL A 1 276 ? -24.571 -6.461 -1.792 1.00 78.00 276 VAL A O 1
ATOM 2213 N N . PHE A 1 277 ? -26.670 -5.684 -1.603 1.00 76.06 277 PHE A N 1
ATOM 2214 C CA . PHE A 1 277 ? -27.240 -6.956 -1.143 1.00 76.06 277 PHE A CA 1
ATOM 2215 C C . PHE A 1 277 ? -27.162 -8.075 -2.184 1.00 76.06 277 PHE A C 1
ATOM 2217 O O . PHE A 1 277 ? -26.885 -9.209 -1.813 1.00 76.06 277 PHE A O 1
ATOM 2224 N N . ASP A 1 278 ? -27.328 -7.766 -3.470 1.00 79.44 278 ASP A N 1
ATOM 2225 C CA . ASP A 1 278 ? -27.257 -8.762 -4.549 1.00 79.44 278 ASP A CA 1
ATOM 2226 C C . ASP A 1 278 ? -25.831 -9.300 -4.800 1.00 79.44 278 ASP A C 1
ATOM 2228 O O . ASP A 1 278 ? -25.634 -10.212 -5.606 1.00 79.44 278 ASP A O 1
ATOM 2232 N N . HIS A 1 279 ? -24.816 -8.710 -4.159 1.00 77.88 279 HIS A N 1
ATOM 2233 C CA . HIS A 1 279 ? -23.399 -8.971 -4.426 1.00 77.88 279 HIS A CA 1
ATOM 2234 C C . HIS A 1 279 ? -22.548 -9.185 -3.158 1.00 77.88 279 HIS A C 1
ATOM 2236 O O . HIS A 1 279 ? -21.315 -9.123 -3.243 1.00 77.88 279 HIS A O 1
ATOM 2242 N N . ILE A 1 280 ? -23.188 -9.419 -2.006 1.00 59.62 280 ILE A N 1
ATOM 2243 C CA . ILE A 1 280 ? -22.575 -9.926 -0.762 1.00 59.62 280 ILE A CA 1
ATOM 2244 C C . ILE A 1 280 ? -22.747 -11.443 -0.716 1.00 59.62 280 ILE A C 1
ATOM 2246 O O . ILE A 1 280 ? -21.759 -12.114 -0.344 1.00 59.62 280 ILE A O 1
#

Solvent-accessible surface area (backbone atoms only — not comparable to full-atom values): 15329 Å² total; per-residue (Å²): 72,66,73,48,50,51,43,43,49,54,15,62,76,66,62,33,17,59,57,38,25,58,63,67,50,95,63,50,50,89,93,40,68,56,48,54,61,46,40,42,71,62,54,48,94,91,46,36,59,61,57,43,38,38,62,69,71,61,45,84,88,53,88,76,81,71,55,75,64,32,37,51,37,49,32,50,23,52,42,28,41,43,55,18,44,50,40,45,50,51,37,54,52,21,57,75,69,74,42,90,59,66,34,55,58,31,28,54,31,39,43,50,19,38,49,32,50,51,46,24,49,73,73,67,47,52,62,39,60,45,42,44,36,58,51,52,40,52,55,49,39,49,53,30,12,51,49,22,23,59,64,58,62,69,76,71,86,68,85,85,95,81,70,103,64,73,93,52,74,82,52,37,52,45,42,54,50,38,48,56,52,46,48,54,54,37,49,58,14,72,71,48,82,56,61,78,93,60,21,37,45,83,42,38,58,59,43,48,45,50,47,46,60,47,27,58,72,66,73,37,56,73,60,50,52,58,54,53,52,52,50,62,76,41,49,92,81,46,84,60,65,86,79,47,61,65,72,44,39,39,54,43,37,48,53,52,16,52,53,28,45,78,67,70,39,54,78,66,19,52,66,36,47,63,65,35,66,79,70,112